Protein AF-A0A2V7QU00-F1 (afdb_monomer_lite)

Foldseek 3Di:
DDPVVVVVVVVVVVVVVVVVVVCVVCVVVQLVVQQCQDDDPPPVSPVPDNHDPRGHNVSVVCLVVVVDPVNVCVVVVVVVVVCVVVVCVVCCVVCLQPCLVVVLVVVLCVVLVVVLCVLLVVQVVVQDCVLVVVCVVVVHDPVRCCVVPVCLLCLLSCLVSVLVSCVSSLPDDPSQLVRPPDPVRGDLSVVLVVLVVDPDRPVVVSVVSVVVSVPPSVVSCVVSVVSNVVNVVVSPPDD

Structure (mmCIF, N/CA/C/O backbone):
data_AF-A0A2V7QU00-F1
#
_entry.id   AF-A0A2V7QU00-F1
#
loop_
_atom_site.group_PDB
_atom_site.id
_atom_site.type_symbol
_atom_site.label_atom_id
_atom_site.label_alt_id
_atom_site.label_comp_id
_atom_site.label_asym_id
_atom_site.label_entity_id
_atom_site.label_seq_id
_atom_site.pdbx_PDB_ins_code
_atom_site.Cartn_x
_atom_site.Cartn_y
_atom_site.Cartn_z
_atom_site.occupancy
_atom_site.B_iso_or_equiv
_atom_site.auth_seq_id
_atom_site.auth_comp_id
_atom_site.auth_asym_id
_atom_site.auth_atom_id
_atom_site.pdbx_PDB_model_num
ATOM 1 N N . MET A 1 1 ? -6.415 26.873 -45.039 1.00 56.84 1 MET A N 1
ATOM 2 C CA . MET A 1 1 ? -5.171 26.067 -44.992 1.00 56.84 1 MET A CA 1
ATOM 3 C C . MET A 1 1 ? -5.539 24.597 -44.860 1.00 56.84 1 MET A C 1
ATOM 5 O O . MET A 1 1 ? -6.185 24.237 -43.884 1.00 56.84 1 MET A O 1
ATOM 9 N N . ASN A 1 2 ? -5.194 23.779 -45.859 1.00 67.06 2 ASN A N 1
ATOM 10 C CA . ASN A 1 2 ? -5.571 22.362 -45.941 1.00 67.06 2 ASN A CA 1
ATOM 11 C C . ASN A 1 2 ? -5.039 21.559 -44.743 1.00 67.06 2 ASN A C 1
ATOM 13 O O . ASN A 1 2 ? -3.879 21.720 -44.362 1.00 67.06 2 ASN A O 1
ATOM 17 N N . GLY A 1 3 ? -5.860 20.660 -44.185 1.00 72.69 3 GLY A N 1
ATOM 18 C CA . GLY A 1 3 ? -5.495 19.809 -43.040 1.00 72.69 3 GLY A CA 1
ATOM 19 C C . GLY A 1 3 ? -4.206 19.002 -43.248 1.00 72.69 3 GLY A C 1
ATOM 20 O O . GLY A 1 3 ? -3.449 18.814 -42.305 1.00 72.69 3 GLY A O 1
ATOM 21 N N . ARG A 1 4 ? -3.888 18.646 -44.501 1.00 72.31 4 ARG A N 1
ATOM 22 C CA . ARG A 1 4 ? -2.621 18.002 -44.892 1.00 72.31 4 ARG A CA 1
ATOM 23 C C . ARG A 1 4 ? -1.382 18.874 -44.661 1.00 72.31 4 ARG A C 1
ATOM 25 O O . ARG A 1 4 ? -0.355 18.364 -44.240 1.00 72.31 4 ARG A O 1
ATOM 32 N N . VAL A 1 5 ? -1.485 20.184 -44.898 1.00 74.75 5 VAL A N 1
ATOM 33 C CA . VAL A 1 5 ? -0.376 21.129 -44.680 1.00 74.75 5 VAL A CA 1
ATOM 34 C C . VAL A 1 5 ? -0.161 21.357 -43.186 1.00 74.75 5 VAL A C 1
ATOM 36 O O . VAL A 1 5 ? 0.974 21.396 -42.737 1.00 74.75 5 VAL A O 1
ATOM 39 N N . ARG A 1 6 ? -1.241 21.448 -42.395 1.00 75.56 6 ARG A N 1
ATOM 40 C CA . ARG A 1 6 ? -1.136 21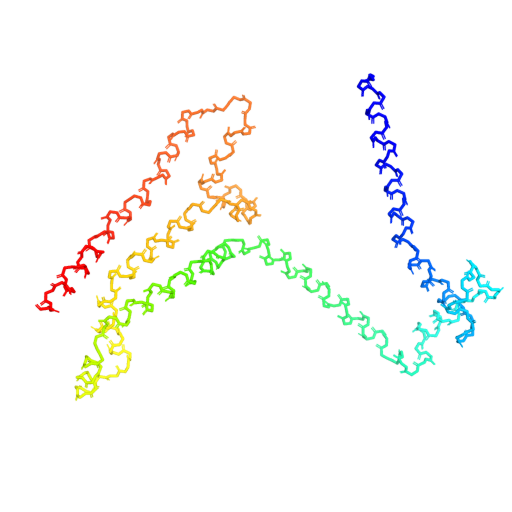.555 -40.929 1.00 75.56 6 ARG A CA 1
ATOM 41 C C . ARG A 1 6 ? -0.509 20.305 -40.310 1.00 75.56 6 ARG A C 1
ATOM 43 O O . ARG A 1 6 ? 0.358 20.463 -39.467 1.00 75.56 6 ARG A O 1
ATOM 50 N N . TRP A 1 7 ? -0.897 19.112 -40.766 1.00 73.69 7 TRP A N 1
ATOM 51 C CA . TRP A 1 7 ? -0.316 17.839 -40.322 1.00 73.69 7 TRP A CA 1
ATOM 52 C C . TRP A 1 7 ? 1.182 17.732 -40.659 1.00 73.69 7 TRP A C 1
ATOM 54 O O . TRP A 1 7 ? 1.990 17.479 -39.769 1.00 73.69 7 TRP A O 1
ATOM 64 N N . ALA A 1 8 ? 1.564 18.043 -41.902 1.00 79.56 8 ALA A N 1
ATOM 65 C CA . ALA A 1 8 ? 2.966 18.030 -42.321 1.00 79.56 8 ALA A CA 1
ATOM 66 C C . ALA A 1 8 ? 3.816 19.071 -41.566 1.00 79.56 8 ALA A C 1
ATOM 68 O O . ALA A 1 8 ? 4.949 18.792 -41.190 1.00 79.56 8 ALA A O 1
ATOM 69 N N . LEU A 1 9 ? 3.265 20.261 -41.294 1.00 81.69 9 LEU A N 1
ATOM 70 C CA . LEU A 1 9 ? 3.936 21.288 -40.490 1.00 81.69 9 LEU A CA 1
ATOM 71 C C . LEU A 1 9 ? 4.102 20.859 -39.029 1.00 81.69 9 LEU A C 1
ATOM 73 O O . LEU A 1 9 ? 5.161 21.096 -38.454 1.00 81.69 9 LEU A O 1
ATOM 77 N N . THR A 1 10 ? 3.094 20.219 -38.427 1.00 84.62 10 THR A N 1
ATOM 78 C CA . THR A 1 10 ? 3.204 19.718 -37.050 1.00 84.62 10 THR A CA 1
ATOM 79 C C . THR A 1 10 ? 4.232 18.601 -36.938 1.00 84.62 10 THR A C 1
ATOM 81 O O . THR A 1 10 ? 5.054 18.644 -36.030 1.00 84.62 10 THR A O 1
ATOM 84 N N . GLU A 1 11 ? 4.261 17.669 -37.890 1.00 86.75 11 GLU A N 1
ATOM 85 C CA . GLU A 1 11 ? 5.206 16.548 -37.904 1.00 86.75 11 GLU A CA 1
ATOM 86 C C . GLU A 1 11 ? 6.648 17.022 -38.142 1.00 86.75 11 GLU A C 1
ATOM 88 O O . GLU A 1 11 ? 7.563 16.648 -37.405 1.00 86.75 11 GLU A O 1
ATOM 93 N N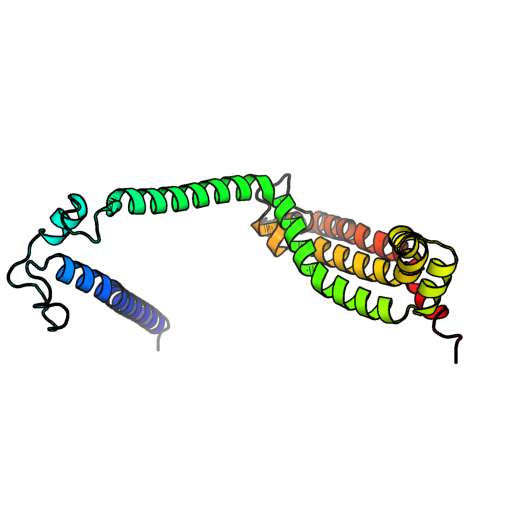 . ALA A 1 12 ? 6.840 17.948 -39.089 1.00 87.19 12 ALA A N 1
ATOM 94 C CA . ALA A 1 12 ? 8.124 18.600 -39.319 1.00 87.19 12 ALA A CA 1
ATOM 95 C C . ALA A 1 12 ? 8.590 19.394 -38.089 1.00 87.19 12 ALA A C 1
ATOM 97 O O . ALA A 1 12 ? 9.764 19.332 -37.727 1.00 87.19 12 ALA A O 1
ATOM 98 N N . SER A 1 13 ? 7.680 20.098 -37.405 1.00 86.12 13 SER A N 1
ATOM 99 C CA . SER A 1 13 ? 8.013 20.834 -36.180 1.00 86.12 13 SER A CA 1
ATOM 100 C C . SER A 1 13 ? 8.369 19.909 -35.013 1.00 86.12 13 SER A C 1
ATOM 102 O O . SER A 1 13 ? 9.331 20.183 -34.300 1.00 86.12 13 SER A O 1
ATOM 104 N N . SER A 1 14 ? 7.667 18.781 -34.847 1.00 90.81 14 SER A N 1
ATOM 105 C CA . SER A 1 14 ? 7.993 17.789 -33.819 1.00 90.81 14 SER A CA 1
ATOM 106 C C . SER A 1 14 ? 9.309 17.077 -34.106 1.00 90.81 14 SER A C 1
ATOM 108 O O . SER A 1 14 ? 10.084 16.852 -33.182 1.00 90.81 14 SER A O 1
ATOM 110 N N . ALA A 1 15 ? 9.603 16.776 -35.373 1.00 92.25 15 ALA A N 1
ATOM 111 C CA . ALA A 1 15 ? 10.871 16.177 -35.776 1.00 92.25 15 ALA A CA 1
ATOM 112 C C . ALA A 1 15 ? 12.044 17.146 -35.566 1.00 92.25 15 ALA A C 1
ATOM 114 O O . ALA A 1 15 ? 13.077 16.754 -35.028 1.00 92.25 15 ALA A O 1
ATOM 115 N N . ALA A 1 16 ? 11.873 18.424 -35.921 1.00 93.75 16 ALA A N 1
ATOM 116 C CA . ALA A 1 16 ? 12.877 19.457 -35.679 1.00 93.75 16 ALA A CA 1
ATOM 117 C C . ALA A 1 16 ? 13.135 19.667 -34.179 1.00 93.75 16 ALA A C 1
ATOM 119 O O . ALA A 1 16 ? 14.286 19.774 -33.761 1.00 93.75 16 ALA A O 1
ATOM 120 N N . LEU A 1 17 ? 12.080 19.672 -33.358 1.00 94.75 17 LEU A N 1
ATOM 121 C CA . LEU A 1 17 ? 12.199 19.765 -31.904 1.00 94.75 17 LEU A CA 1
ATOM 122 C C . LEU A 1 17 ? 12.889 18.528 -31.313 1.00 94.75 17 LEU A C 1
ATOM 124 O O . LEU A 1 17 ? 13.779 18.672 -30.482 1.00 94.75 17 LEU A O 1
ATOM 128 N N . ALA A 1 18 ? 12.533 17.324 -31.767 1.00 92.88 18 ALA A N 1
ATOM 129 C CA . ALA A 1 18 ? 13.185 16.086 -31.346 1.00 92.88 18 ALA A CA 1
ATOM 130 C C . ALA A 1 18 ? 14.679 16.081 -31.701 1.00 92.88 18 ALA A C 1
ATOM 132 O O . ALA A 1 18 ? 15.498 15.700 -30.870 1.00 92.88 18 ALA A O 1
ATOM 133 N N . LEU A 1 19 ? 15.044 16.562 -32.893 1.00 95.88 19 LEU A N 1
ATOM 134 C CA . LEU A 1 19 ? 16.439 16.700 -33.310 1.00 95.88 19 LEU A CA 1
ATOM 135 C C . LEU A 1 19 ? 17.188 17.725 -32.450 1.00 95.88 19 LEU A C 1
ATOM 137 O O . LEU A 1 19 ? 18.296 17.450 -32.001 1.00 95.88 19 LEU A O 1
ATOM 141 N N . ALA A 1 20 ? 16.579 18.883 -32.183 1.00 95.62 20 ALA A N 1
ATOM 142 C CA . ALA A 1 20 ? 17.167 19.908 -31.326 1.00 95.62 20 ALA A CA 1
ATOM 143 C C . ALA A 1 20 ? 17.385 19.396 -29.891 1.00 95.62 20 ALA A C 1
ATOM 145 O O . ALA A 1 20 ? 18.453 19.612 -29.321 1.00 95.62 20 ALA A O 1
ATOM 146 N N . LEU A 1 21 ? 16.412 18.671 -29.330 1.00 95.06 21 LEU A N 1
ATOM 147 C CA . LEU A 1 21 ? 16.524 18.035 -28.015 1.00 95.06 21 LEU A CA 1
ATOM 148 C C . LEU A 1 21 ? 17.583 16.933 -27.998 1.00 95.06 21 LEU A C 1
ATOM 150 O O . LEU A 1 21 ? 18.336 16.838 -27.035 1.00 95.06 21 LEU A O 1
ATOM 154 N N . LEU A 1 22 ? 17.668 16.129 -29.059 1.00 94.94 22 LEU A N 1
ATOM 155 C CA . LEU A 1 22 ? 18.676 15.083 -29.187 1.00 94.94 22 LEU A CA 1
ATOM 156 C C . LEU A 1 22 ? 20.080 15.687 -29.215 1.00 94.94 22 LEU A C 1
ATOM 158 O O . LEU A 1 22 ? 20.920 15.281 -28.418 1.00 94.94 22 LEU A O 1
ATOM 162 N N . ILE A 1 23 ? 20.310 16.704 -30.051 1.00 93.81 23 ILE A N 1
ATOM 163 C CA . ILE A 1 23 ? 21.582 17.438 -30.094 1.00 93.81 23 ILE A CA 1
ATOM 164 C C . ILE A 1 23 ? 21.902 17.996 -28.707 1.00 93.81 23 ILE A C 1
ATOM 166 O O . ILE A 1 23 ? 22.966 17.710 -28.172 1.00 93.81 23 ILE A O 1
ATOM 170 N N . TRP A 1 24 ? 20.958 18.703 -28.082 1.00 93.12 24 TRP A N 1
ATOM 171 C CA . TRP A 1 24 ? 21.150 19.284 -26.753 1.00 93.12 24 TRP A CA 1
ATOM 172 C C . TRP A 1 24 ? 21.448 18.235 -25.668 1.00 93.12 24 TRP A C 1
ATOM 174 O O . TRP A 1 24 ? 22.285 18.479 -24.804 1.00 93.12 24 TRP A O 1
ATOM 184 N N . SER A 1 25 ? 20.825 17.054 -25.731 1.00 93.75 25 SER A N 1
ATOM 185 C CA . SER A 1 25 ? 21.070 15.949 -24.792 1.00 93.75 25 SER A CA 1
ATOM 186 C C . SER A 1 25 ? 22.417 15.254 -25.003 1.00 93.75 25 SER A C 1
ATOM 188 O O . SER A 1 25 ? 22.993 14.725 -24.053 1.00 93.75 25 SER A O 1
ATOM 190 N N . LEU A 1 26 ? 22.929 15.265 -26.236 1.00 93.44 26 LEU A N 1
ATOM 191 C CA . LEU A 1 26 ? 24.206 14.653 -26.587 1.00 93.44 26 LEU A CA 1
ATOM 192 C C . LEU A 1 26 ? 25.381 15.600 -26.364 1.00 93.44 26 LEU A C 1
ATOM 194 O O . LEU A 1 26 ? 26.478 15.113 -26.109 1.00 93.44 26 LEU A O 1
ATOM 198 N N . THR A 1 27 ? 25.176 16.920 -26.398 1.00 90.69 27 THR A N 1
ATOM 199 C CA . THR A 1 27 ? 26.247 17.906 -26.186 1.00 90.69 27 THR A CA 1
ATOM 200 C C . THR A 1 27 ? 27.046 17.665 -24.892 1.00 90.69 27 THR A C 1
ATOM 202 O O . THR A 1 27 ? 28.272 17.667 -24.967 1.00 90.69 27 THR A O 1
ATOM 205 N N . PRO A 1 28 ? 26.437 17.390 -23.716 1.00 90.50 28 PRO A N 1
ATOM 206 C CA . PRO A 1 28 ? 27.202 17.076 -22.508 1.00 90.50 28 PRO A CA 1
ATOM 207 C C . PRO A 1 28 ? 28.021 15.789 -22.628 1.00 90.50 28 PRO A C 1
ATOM 209 O O . PRO A 1 28 ? 29.168 15.761 -22.199 1.00 90.50 28 PRO A O 1
ATOM 212 N N . VAL A 1 29 ? 27.459 14.738 -23.235 1.00 91.81 29 VAL A N 1
ATOM 213 C CA . VAL A 1 29 ? 28.149 13.448 -23.419 1.00 91.81 29 VAL A CA 1
ATOM 214 C C . VAL A 1 29 ? 29.320 13.597 -24.386 1.00 91.81 29 VAL A C 1
ATOM 216 O O . VAL A 1 29 ? 30.400 13.068 -24.145 1.00 91.81 29 VAL A O 1
ATOM 219 N N . TYR A 1 30 ? 29.115 14.360 -25.457 1.00 89.62 30 TYR A N 1
ATOM 220 C CA . TYR A 1 30 ? 30.158 14.749 -26.392 1.00 89.62 30 TYR A CA 1
ATOM 221 C C . TYR A 1 30 ? 31.288 15.496 -25.679 1.00 89.62 30 TYR A C 1
ATOM 223 O O . TYR A 1 30 ? 32.436 15.078 -25.781 1.00 89.62 30 TYR A O 1
ATOM 231 N N . ASN A 1 31 ? 30.968 16.523 -24.887 1.00 88.38 31 ASN A N 1
ATOM 232 C CA . ASN A 1 31 ? 31.967 17.286 -24.137 1.00 88.38 31 ASN A CA 1
ATOM 233 C C . ASN A 1 31 ? 32.719 16.412 -23.120 1.00 88.38 31 ASN A C 1
ATOM 235 O O . ASN A 1 31 ? 33.938 16.499 -23.037 1.00 88.38 31 ASN A O 1
ATOM 239 N N . MET A 1 32 ? 32.021 15.528 -22.395 1.00 89.75 32 MET A N 1
ATOM 240 C CA . MET A 1 32 ? 32.654 14.555 -21.492 1.00 89.75 32 MET A CA 1
ATOM 241 C C . MET A 1 32 ? 33.642 13.655 -22.234 1.00 89.75 32 MET A C 1
ATOM 243 O O . MET A 1 32 ? 34.729 13.392 -21.731 1.00 89.75 32 MET A O 1
ATOM 247 N N . LEU A 1 33 ? 33.274 13.188 -23.430 1.00 89.81 33 LEU A N 1
ATOM 248 C CA . LEU A 1 33 ? 34.129 12.333 -24.243 1.00 89.81 33 LEU A CA 1
ATOM 249 C C . LEU A 1 33 ? 35.345 13.090 -24.784 1.00 89.81 33 LEU A C 1
ATOM 251 O O . LEU A 1 33 ? 36.435 12.533 -24.773 1.00 89.81 33 LEU A O 1
ATOM 255 N N . LEU A 1 34 ? 35.185 14.342 -25.219 1.00 88.31 34 LEU A N 1
ATOM 256 C CA . LEU A 1 34 ? 36.313 15.161 -25.667 1.00 88.31 34 LEU A CA 1
ATOM 257 C C . LEU A 1 34 ? 37.314 15.417 -24.539 1.00 88.31 34 LEU A C 1
ATOM 259 O O . LEU A 1 34 ? 38.503 15.207 -24.747 1.00 88.31 34 LEU A O 1
ATOM 263 N N . ILE A 1 35 ? 36.832 15.797 -23.352 1.00 87.56 35 ILE A N 1
ATOM 264 C CA . ILE A 1 35 ? 37.679 16.014 -22.170 1.00 87.56 35 ILE A CA 1
ATOM 265 C C . ILE A 1 35 ? 38.362 14.703 -21.755 1.00 87.56 35 ILE A C 1
ATOM 267 O O . ILE A 1 35 ? 39.543 14.685 -21.442 1.00 87.56 35 ILE A O 1
ATOM 271 N N . ALA A 1 36 ? 37.658 13.569 -21.818 1.00 89.50 36 ALA A N 1
ATOM 272 C CA . ALA A 1 36 ? 38.250 12.267 -21.510 1.00 89.50 36 ALA A CA 1
ATOM 273 C C . ALA A 1 36 ? 39.304 11.805 -22.536 1.00 89.50 36 ALA A C 1
ATOM 275 O O . ALA A 1 36 ? 40.135 10.957 -22.206 1.00 89.50 36 ALA A O 1
ATOM 276 N N . LEU A 1 37 ? 39.248 12.314 -23.772 1.00 90.00 37 LEU A N 1
ATOM 277 C CA . LEU A 1 37 ? 40.239 12.061 -24.822 1.00 90.00 37 LEU A CA 1
ATOM 278 C C . LEU A 1 37 ? 41.422 13.030 -24.770 1.00 90.00 37 LEU A C 1
ATOM 280 O O . LEU A 1 37 ? 42.365 12.863 -25.543 1.00 90.00 37 LEU A O 1
ATOM 284 N N . ASP A 1 38 ? 41.385 14.034 -23.903 1.00 86.00 38 ASP A N 1
ATOM 285 C CA . ASP A 1 38 ? 42.508 14.936 -23.716 1.00 86.00 38 ASP A CA 1
ATOM 286 C C . ASP A 1 38 ? 43.715 14.195 -23.126 1.00 86.00 38 ASP A C 1
ATOM 288 O O . ASP A 1 38 ? 43.579 13.199 -22.403 1.00 86.00 38 ASP A O 1
ATOM 292 N N . ARG A 1 39 ? 44.916 14.629 -23.500 1.00 80.62 39 ARG A N 1
ATOM 293 C CA . ARG A 1 39 ? 46.168 14.020 -23.049 1.00 80.62 39 ARG A CA 1
ATOM 294 C C . ARG A 1 39 ? 46.674 14.650 -21.757 1.00 80.62 39 ARG A C 1
ATOM 296 O O . ARG A 1 39 ? 47.180 13.910 -20.912 1.00 80.62 39 ARG A O 1
ATOM 303 N N . ASP A 1 40 ? 46.560 15.967 -21.640 1.00 74.25 40 ASP A N 1
ATOM 304 C CA . ASP A 1 40 ? 47.161 16.758 -20.571 1.00 74.25 40 ASP A CA 1
ATOM 305 C C . ASP A 1 40 ? 46.058 17.333 -19.664 1.00 74.25 40 ASP A C 1
ATOM 307 O O . ASP A 1 40 ? 44.995 17.729 -20.126 1.00 74.25 40 ASP A O 1
ATOM 311 N N . GLU A 1 41 ? 46.261 17.325 -18.346 1.00 69.19 41 GLU A N 1
ATOM 312 C CA . GLU A 1 41 ? 45.229 17.771 -17.400 1.00 69.19 41 GLU A CA 1
ATOM 313 C C . GLU A 1 41 ? 45.048 19.302 -17.452 1.00 69.19 41 GLU A C 1
ATOM 315 O O . GLU A 1 41 ? 45.949 20.048 -17.069 1.00 69.19 41 GLU A O 1
ATOM 320 N N . GLY A 1 42 ? 43.855 19.771 -17.842 1.00 64.75 42 GLY A N 1
ATOM 321 C CA . GLY A 1 42 ? 43.409 21.156 -17.632 1.00 64.75 42 GLY A CA 1
ATOM 322 C C . GLY A 1 42 ? 43.612 22.145 -18.786 1.00 64.75 42 GLY A C 1
ATOM 323 O O . GLY A 1 42 ? 43.253 23.312 -18.619 1.00 64.75 42 GLY A O 1
ATOM 324 N N . ASP A 1 43 ? 44.121 21.717 -19.945 1.00 62.66 43 ASP A N 1
ATOM 325 C CA . ASP A 1 43 ? 44.433 22.638 -21.051 1.00 62.66 43 ASP A CA 1
ATOM 326 C C . ASP A 1 43 ? 43.209 23.010 -21.912 1.00 62.66 43 ASP A C 1
ATOM 328 O O . ASP A 1 43 ? 43.145 24.120 -22.431 1.00 62.66 43 ASP A O 1
ATOM 332 N N . ILE A 1 44 ? 42.198 22.140 -22.043 1.00 64.94 44 ILE A N 1
ATOM 333 C CA . ILE A 1 44 ? 41.087 22.348 -23.002 1.00 64.94 44 ILE A CA 1
ATOM 334 C C . ILE A 1 44 ? 39.672 22.177 -22.424 1.00 64.94 44 ILE A C 1
ATOM 336 O O . ILE A 1 44 ? 38.688 22.214 -23.167 1.00 64.94 44 ILE A O 1
ATOM 340 N N . GLU A 1 45 ? 39.524 22.066 -21.100 1.00 66.62 45 GLU A N 1
ATOM 341 C CA . GLU A 1 45 ? 38.248 21.729 -20.438 1.00 66.62 45 GLU A CA 1
ATOM 342 C C . GLU A 1 45 ? 37.101 22.735 -20.698 1.00 66.62 45 GLU A C 1
ATOM 344 O O . GLU A 1 45 ? 35.927 22.366 -20.611 1.00 66.62 45 GLU A O 1
ATOM 349 N N . PHE A 1 46 ? 37.408 23.987 -21.076 1.00 67.88 46 PHE A N 1
ATOM 350 C CA . PHE A 1 46 ? 36.410 25.048 -21.300 1.00 67.88 46 PHE A CA 1
ATOM 351 C C . PHE A 1 46 ? 36.692 25.975 -22.498 1.00 67.88 46 PHE A C 1
ATOM 353 O O . PHE A 1 46 ? 36.056 27.022 -22.626 1.00 67.88 46 PHE A O 1
ATOM 360 N N . GLU A 1 47 ? 37.603 25.613 -23.405 1.00 71.19 47 GLU A N 1
ATOM 361 C CA . GLU A 1 47 ? 38.042 26.510 -24.493 1.00 71.19 47 GLU A CA 1
ATOM 362 C C . GLU A 1 47 ? 37.072 26.593 -25.690 1.00 71.19 47 GLU A C 1
ATOM 364 O O . GLU A 1 47 ? 37.302 27.333 -26.645 1.00 71.19 47 GLU A O 1
ATOM 369 N N . GLY A 1 48 ? 35.956 25.856 -25.659 1.00 69.62 48 GLY A N 1
ATOM 370 C CA . GLY A 1 48 ? 34.977 25.843 -26.756 1.00 69.62 48 GLY A CA 1
ATOM 371 C C . GLY A 1 48 ? 35.499 25.184 -28.039 1.00 69.62 48 GLY A C 1
ATOM 372 O O . GLY A 1 48 ? 34.950 25.402 -29.121 1.00 69.62 48 GLY A O 1
ATOM 373 N N . ILE A 1 49 ? 36.558 24.382 -27.925 1.00 72.88 49 ILE A N 1
ATOM 374 C CA . ILE A 1 49 ? 37.164 23.643 -29.029 1.00 72.88 49 ILE A CA 1
ATOM 375 C C . ILE A 1 49 ? 36.263 22.459 -29.413 1.00 72.88 49 ILE A C 1
ATOM 377 O O . ILE A 1 49 ? 35.800 21.701 -28.565 1.00 72.88 49 ILE A O 1
ATOM 381 N N . LEU A 1 50 ? 36.013 22.290 -30.717 1.00 80.69 50 LEU A N 1
ATOM 382 C CA . LEU A 1 50 ? 35.186 21.195 -31.240 1.00 80.69 50 LEU A CA 1
ATOM 383 C C . LEU A 1 50 ? 35.923 19.845 -31.253 1.00 80.69 50 LEU A C 1
ATOM 385 O O . LEU A 1 50 ? 35.283 18.801 -31.293 1.00 80.69 50 LEU A O 1
ATOM 389 N N . TRP A 1 51 ? 37.252 19.823 -31.253 1.00 83.00 51 TRP A N 1
ATOM 390 C CA . TRP A 1 51 ? 38.022 18.581 -31.270 1.00 83.00 51 TRP A CA 1
ATOM 391 C C . TRP A 1 51 ? 39.418 18.790 -30.668 1.00 83.00 51 TRP A C 1
ATOM 393 O O . TRP A 1 51 ? 40.071 19.759 -31.062 1.00 83.00 51 TRP A O 1
ATOM 403 N N . PRO A 1 52 ? 39.891 17.921 -29.756 1.00 82.06 52 PRO A N 1
ATOM 404 C CA . PRO A 1 52 ? 41.199 18.073 -29.128 1.00 82.06 52 PRO A CA 1
ATOM 405 C C . PRO A 1 52 ? 42.325 17.983 -30.173 1.00 82.06 52 PRO A C 1
ATOM 407 O O . PRO A 1 52 ? 42.234 17.166 -31.095 1.00 82.06 52 PRO A O 1
ATOM 410 N N . PRO A 1 53 ? 43.387 18.797 -30.058 1.00 82.81 53 PRO A N 1
ATOM 411 C CA . PRO A 1 53 ? 44.507 18.779 -31.000 1.00 82.81 53 PRO A CA 1
ATOM 412 C C . PRO A 1 53 ? 45.270 17.445 -30.979 1.00 82.81 53 PRO A C 1
ATOM 414 O O . PRO A 1 53 ? 45.644 16.957 -32.044 1.00 82.81 53 PRO A O 1
ATOM 417 N N . ASP A 1 54 ? 45.407 16.823 -29.801 1.00 85.56 54 ASP A N 1
ATOM 418 C CA . ASP A 1 54 ? 46.138 15.567 -29.587 1.00 85.56 54 ASP A CA 1
ATOM 419 C C . ASP A 1 54 ? 45.281 14.520 -28.836 1.00 85.56 54 ASP A C 1
ATOM 421 O O . ASP A 1 54 ? 45.512 14.242 -27.657 1.00 85.56 54 ASP A O 1
ATOM 425 N N . PRO A 1 55 ? 44.274 13.904 -29.492 1.00 88.00 55 PRO A N 1
ATOM 426 C CA . PRO A 1 55 ? 43.399 12.924 -28.853 1.00 88.00 55 PRO A CA 1
ATOM 427 C C . PRO A 1 55 ? 44.175 11.682 -28.400 1.00 88.00 55 PRO A C 1
ATOM 429 O O . PRO A 1 55 ? 44.901 11.051 -29.174 1.00 88.00 55 PRO A O 1
ATOM 432 N N . SER A 1 56 ? 43.964 11.276 -27.152 1.00 90.69 56 SER A N 1
ATOM 433 C CA . SER A 1 56 ? 44.625 10.139 -26.528 1.00 90.69 56 SER A CA 1
ATOM 434 C C . SER A 1 56 ? 43.654 9.292 -25.702 1.00 90.69 56 SER A C 1
ATOM 436 O O . SER A 1 56 ? 42.602 9.742 -25.268 1.00 90.69 56 SER A O 1
ATOM 438 N N . LEU A 1 57 ? 44.014 8.029 -25.460 1.00 92.50 57 LEU A N 1
ATOM 439 C CA . LEU A 1 57 ? 43.284 7.148 -24.537 1.00 92.50 57 LEU A CA 1
ATOM 440 C C . LEU A 1 57 ? 43.960 7.076 -23.160 1.00 92.50 57 LEU A C 1
ATOM 442 O O . LEU A 1 57 ? 43.726 6.127 -22.410 1.00 92.50 57 LEU A O 1
ATOM 446 N N . HIS A 1 58 ? 44.830 8.039 -22.840 1.00 90.38 58 HIS A N 1
ATOM 447 C CA . HIS A 1 58 ? 45.636 8.004 -21.624 1.00 90.38 58 HIS A CA 1
ATOM 448 C C . HIS A 1 58 ? 44.759 7.989 -20.369 1.00 90.38 58 HIS A C 1
ATOM 450 O O . HIS A 1 58 ? 44.909 7.091 -19.546 1.00 90.38 58 HIS A O 1
ATOM 456 N N . SER A 1 59 ? 43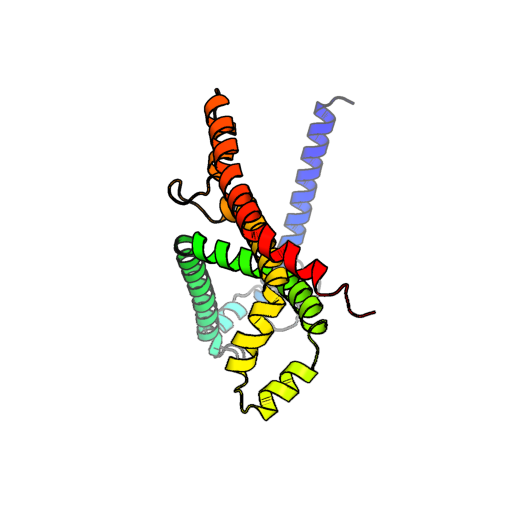.772 8.881 -20.282 1.00 89.62 59 SER A N 1
ATOM 457 C CA . SER A 1 59 ? 42.821 8.961 -19.166 1.00 89.62 59 SER A CA 1
ATOM 458 C C . SER A 1 59 ? 42.066 7.645 -18.950 1.00 89.62 59 SER A C 1
ATOM 460 O O . SER A 1 59 ? 41.981 7.149 -17.827 1.00 89.62 59 SER A O 1
ATOM 462 N N . PHE A 1 60 ? 41.602 7.002 -20.028 1.00 93.00 60 PHE A N 1
ATOM 463 C CA . PHE A 1 60 ? 40.962 5.683 -19.953 1.00 93.00 60 PHE A CA 1
ATOM 464 C C . PHE A 1 60 ? 41.922 4.607 -19.443 1.00 93.00 60 PHE A C 1
ATOM 466 O O . PHE A 1 60 ? 41.554 3.812 -18.580 1.00 93.00 60 PHE A O 1
ATOM 473 N N . TYR A 1 61 ? 43.155 4.580 -19.952 1.00 92.56 61 TYR A N 1
ATOM 474 C CA . TYR A 1 61 ? 44.177 3.647 -19.488 1.00 92.56 61 TYR A CA 1
ATOM 475 C C . TYR A 1 61 ? 44.494 3.859 -18.001 1.00 92.56 61 TYR A C 1
ATOM 477 O O . TYR A 1 61 ? 44.539 2.886 -17.248 1.00 92.56 61 TYR A O 1
ATOM 485 N N . THR A 1 62 ? 44.636 5.107 -17.555 1.00 91.62 62 THR A N 1
ATOM 486 C CA . THR A 1 62 ? 44.889 5.473 -16.154 1.00 91.62 62 THR A CA 1
ATOM 487 C C . THR A 1 62 ? 43.745 5.037 -15.238 1.00 91.62 62 THR A C 1
ATOM 489 O O . THR A 1 62 ? 44.007 4.489 -14.170 1.00 91.62 62 THR A O 1
ATOM 492 N N . VAL A 1 63 ? 42.485 5.177 -15.662 1.00 93.19 63 VAL A N 1
ATOM 493 C CA . VAL A 1 63 ? 41.318 4.659 -14.922 1.00 93.19 63 VAL A CA 1
ATOM 494 C C . VAL A 1 63 ? 41.326 3.136 -14.850 1.00 93.19 63 VAL A C 1
ATOM 496 O O . VAL A 1 63 ? 41.200 2.571 -13.765 1.00 93.19 63 VAL A O 1
ATOM 499 N N . LEU A 1 64 ? 41.515 2.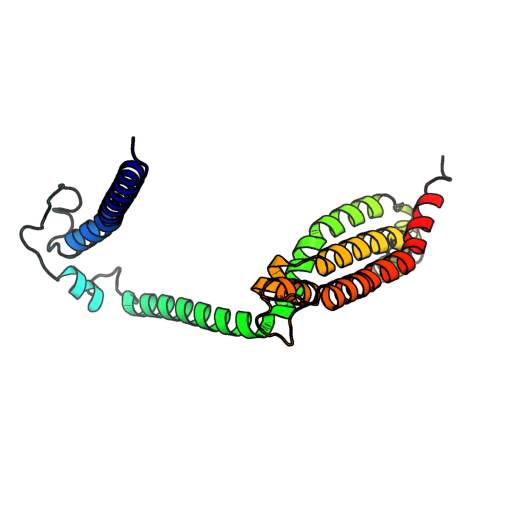458 -15.985 1.00 94.31 64 LEU A N 1
ATOM 500 C CA . LEU A 1 64 ? 41.488 0.993 -16.054 1.00 94.31 64 LEU A CA 1
ATOM 501 C C . LEU A 1 64 ? 42.613 0.345 -15.239 1.00 94.31 64 LEU A C 1
ATOM 503 O O . LEU A 1 64 ? 42.408 -0.713 -14.643 1.00 94.31 64 LEU A O 1
ATOM 507 N N . THR A 1 65 ? 43.788 0.975 -15.216 1.00 95.06 65 THR A N 1
ATOM 508 C CA . THR A 1 65 ? 44.970 0.512 -14.472 1.00 95.06 65 THR A CA 1
ATOM 509 C C . THR A 1 65 ? 45.082 1.091 -13.066 1.00 95.06 65 THR A C 1
ATOM 511 O O . THR A 1 65 ? 45.994 0.706 -12.341 1.00 95.06 65 THR A O 1
ATOM 514 N N . GLN A 1 66 ? 44.159 1.976 -12.670 1.00 93.81 66 GLN A N 1
ATOM 515 C CA . GLN A 1 66 ? 44.145 2.636 -11.361 1.00 93.81 66 GLN A CA 1
ATOM 516 C C . GLN A 1 66 ? 45.428 3.439 -11.086 1.00 93.81 66 GLN A C 1
ATOM 518 O O . GLN A 1 66 ? 45.899 3.532 -9.957 1.00 93.81 66 GLN A O 1
ATOM 523 N N . GLY A 1 67 ? 46.005 4.034 -12.135 1.00 89.88 67 GLY A N 1
ATOM 524 C CA . GLY A 1 67 ? 47.292 4.734 -12.085 1.00 89.88 67 GLY A CA 1
ATOM 525 C C . GLY A 1 67 ? 47.279 6.073 -11.338 1.00 89.88 67 GLY A C 1
ATOM 526 O O . GLY A 1 67 ? 48.329 6.693 -11.198 1.00 89.88 67 GLY A O 1
ATOM 527 N N . HIS A 1 68 ? 46.117 6.523 -10.858 1.00 90.81 68 HIS A N 1
ATOM 528 C CA . HIS A 1 68 ? 45.943 7.764 -10.104 1.00 90.81 68 HIS A CA 1
ATOM 529 C C . HIS A 1 68 ? 45.374 7.461 -8.711 1.00 90.81 68 HIS A C 1
ATOM 531 O O . HIS A 1 68 ? 44.502 6.607 -8.572 1.00 90.81 68 HIS A O 1
ATOM 537 N N . TRP A 1 69 ? 45.813 8.190 -7.682 1.00 90.50 69 TRP A N 1
ATOM 538 C CA . TRP A 1 69 ? 45.441 7.945 -6.277 1.00 90.50 69 TRP A CA 1
ATOM 539 C C . TRP A 1 69 ? 43.925 8.009 -6.010 1.00 90.50 69 TRP A C 1
ATOM 541 O O . TRP A 1 69 ? 43.415 7.280 -5.169 1.00 90.50 69 TRP A O 1
ATOM 551 N N . LEU A 1 70 ? 43.176 8.823 -6.765 1.00 89.69 70 LEU A N 1
ATOM 552 C CA . LEU A 1 70 ? 41.703 8.870 -6.685 1.00 89.69 70 LEU A CA 1
ATOM 553 C C . LEU A 1 70 ? 41.009 7.600 -7.215 1.00 89.69 70 LEU A C 1
ATOM 555 O O . LEU A 1 70 ? 39.813 7.420 -6.996 1.00 89.69 70 LEU A O 1
ATOM 559 N N . LEU A 1 71 ? 41.725 6.748 -7.948 1.00 92.62 71 LEU A N 1
ATOM 560 C CA . LEU A 1 71 ? 41.184 5.602 -8.685 1.00 92.62 71 LEU A CA 1
ATOM 561 C C . LEU A 1 71 ? 41.652 4.259 -8.105 1.00 92.62 71 LEU A C 1
ATOM 563 O O . LEU A 1 71 ? 41.328 3.211 -8.669 1.00 92.62 71 LEU A O 1
ATOM 567 N N . GLU A 1 72 ? 42.356 4.278 -6.967 1.00 94.25 72 GLU A N 1
ATOM 568 C CA . GLU A 1 72 ? 42.920 3.092 -6.302 1.00 94.25 72 GLU A CA 1
ATOM 569 C C . GLU A 1 72 ? 41.867 1.993 -6.068 1.00 94.25 72 GLU A C 1
ATOM 571 O O . GLU A 1 72 ? 42.127 0.816 -6.300 1.00 94.25 72 GLU A O 1
ATOM 576 N N . ASP A 1 73 ? 40.629 2.379 -5.743 1.00 94.19 73 ASP A N 1
ATOM 577 C CA . ASP A 1 73 ? 39.509 1.459 -5.502 1.00 94.19 73 ASP A CA 1
ATOM 578 C C . ASP A 1 73 ? 38.485 1.396 -6.650 1.00 94.19 73 ASP A C 1
ATOM 580 O O . ASP A 1 73 ? 37.397 0.837 -6.480 1.00 94.19 73 ASP A O 1
ATOM 584 N N . PHE A 1 74 ? 38.792 1.961 -7.823 1.00 96.19 74 PHE A N 1
ATOM 585 C CA . PHE A 1 74 ? 37.851 2.088 -8.947 1.00 96.19 74 PHE A CA 1
ATOM 586 C C . PHE A 1 74 ? 37.075 0.794 -9.248 1.00 96.19 74 PHE A C 1
ATOM 588 O O . PHE A 1 74 ? 35.844 0.810 -9.275 1.00 96.19 74 PHE A O 1
ATOM 595 N N . TRP A 1 75 ? 37.757 -0.347 -9.408 1.00 96.50 75 TRP A N 1
ATOM 596 C CA . TRP A 1 75 ? 37.087 -1.616 -9.725 1.00 96.50 75 TRP A CA 1
ATOM 597 C C . TRP A 1 75 ? 36.190 -2.128 -8.597 1.00 96.50 75 TRP A C 1
ATOM 599 O O . TRP A 1 75 ? 35.143 -2.723 -8.860 1.00 96.50 75 TRP A O 1
ATOM 609 N N . HIS A 1 76 ? 36.556 -1.865 -7.342 1.00 95.81 76 HIS A N 1
ATOM 610 C CA . HIS A 1 76 ? 35.742 -2.233 -6.190 1.00 95.81 76 HIS A CA 1
ATOM 611 C C . HIS A 1 76 ? 34.482 -1.358 -6.099 1.00 95.81 76 HIS A C 1
ATOM 613 O O . HIS A 1 76 ? 33.378 -1.870 -5.926 1.00 95.81 76 HIS A O 1
ATOM 619 N N . GLN A 1 77 ? 34.614 -0.045 -6.302 1.00 96.56 77 GLN A N 1
ATOM 620 C CA . GLN A 1 77 ? 33.492 0.901 -6.328 1.00 96.56 77 GLN A CA 1
ATOM 621 C C . GLN A 1 77 ? 32.546 0.644 -7.513 1.00 96.56 77 GLN A C 1
ATOM 623 O O . GLN A 1 77 ? 31.318 0.676 -7.361 1.00 96.56 77 GLN A O 1
ATOM 628 N N . PHE A 1 78 ? 33.109 0.321 -8.679 1.00 95.56 78 PHE A N 1
ATOM 629 C CA . PHE A 1 78 ? 32.353 -0.102 -9.854 1.00 95.56 78 PHE A CA 1
ATOM 630 C C . PHE A 1 78 ? 31.586 -1.402 -9.574 1.00 95.56 78 PHE A C 1
ATOM 632 O O . PHE A 1 78 ? 30.382 -1.483 -9.829 1.00 95.56 78 PHE A O 1
ATOM 639 N N . GLY A 1 79 ? 32.246 -2.388 -8.956 1.00 95.44 79 GLY A N 1
ATOM 640 C CA . GLY A 1 79 ? 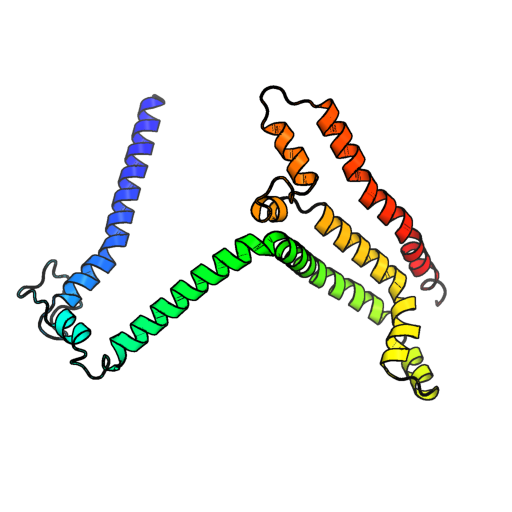31.626 -3.635 -8.507 1.00 95.44 79 GLY A CA 1
ATOM 641 C C . GLY A 1 79 ? 30.488 -3.415 -7.506 1.00 95.44 79 GLY A C 1
ATOM 642 O O . GLY A 1 79 ? 29.418 -4.001 -7.665 1.00 95.44 79 GLY A O 1
ATOM 643 N N . ASN A 1 80 ? 30.665 -2.520 -6.531 1.00 96.06 80 ASN A N 1
ATOM 644 C CA . ASN A 1 80 ? 29.627 -2.155 -5.562 1.00 96.06 80 ASN A CA 1
ATOM 645 C C . ASN A 1 80 ? 28.399 -1.546 -6.248 1.00 96.06 80 ASN A C 1
ATOM 647 O O . ASN A 1 80 ? 27.269 -1.932 -5.948 1.00 96.06 80 ASN A O 1
ATOM 651 N N . SER A 1 81 ? 28.609 -0.646 -7.209 1.00 95.75 81 SER A N 1
ATOM 652 C CA . SER A 1 81 ? 27.525 -0.030 -7.982 1.00 95.75 81 SER A CA 1
ATOM 653 C C . SER A 1 81 ? 26.751 -1.073 -8.788 1.00 95.75 81 SER A C 1
ATOM 655 O O . SER A 1 81 ? 25.518 -1.090 -8.772 1.00 95.75 81 SER A O 1
ATOM 657 N N . PHE A 1 82 ? 27.466 -1.994 -9.438 1.00 96.38 82 PHE A N 1
ATOM 658 C CA . PHE A 1 82 ? 26.859 -3.080 -10.199 1.00 96.38 82 PHE A CA 1
ATOM 659 C C . PHE A 1 82 ? 26.084 -4.048 -9.300 1.00 96.38 82 PHE A C 1
ATOM 661 O O . PHE A 1 82 ? 24.950 -4.407 -9.612 1.00 96.38 82 PHE A O 1
ATOM 668 N N . PHE A 1 83 ? 26.654 -4.422 -8.154 1.00 95.88 83 PHE A N 1
ATOM 669 C CA . PHE A 1 83 ? 26.000 -5.282 -7.175 1.00 95.88 83 PHE A CA 1
ATOM 670 C C . PHE A 1 83 ? 24.719 -4.644 -6.636 1.00 95.88 83 PHE A C 1
ATOM 672 O O . PHE A 1 83 ? 23.667 -5.277 -6.676 1.00 95.88 83 PHE A O 1
ATOM 679 N N . ILE A 1 84 ? 24.770 -3.383 -6.197 1.00 94.94 84 ILE A N 1
ATOM 680 C CA . ILE A 1 84 ? 23.590 -2.658 -5.705 1.00 94.94 84 ILE A CA 1
ATOM 681 C C . ILE A 1 84 ? 22.525 -2.572 -6.800 1.00 94.94 84 ILE A C 1
ATOM 683 O O . ILE A 1 84 ? 21.362 -2.885 -6.538 1.00 94.94 84 ILE A O 1
ATOM 687 N N . GLY A 1 85 ? 22.905 -2.195 -8.023 1.00 92.06 85 GLY A N 1
ATOM 688 C CA . GLY A 1 85 ? 21.983 -2.081 -9.151 1.00 92.06 85 GLY A CA 1
ATOM 689 C C . GLY A 1 85 ? 21.309 -3.410 -9.490 1.00 92.06 85 GLY A C 1
ATOM 690 O O . GLY A 1 85 ? 20.080 -3.486 -9.547 1.00 92.06 85 GLY A O 1
ATOM 691 N N . LEU A 1 86 ? 22.092 -4.481 -9.641 1.00 94.62 86 LEU A N 1
ATOM 692 C CA . LEU A 1 86 ? 21.568 -5.809 -9.954 1.00 94.62 86 LEU A CA 1
ATOM 693 C C . LEU A 1 86 ? 20.734 -6.398 -8.823 1.00 94.62 86 LEU A C 1
ATOM 695 O O . LEU A 1 86 ? 19.686 -6.979 -9.095 1.00 94.62 86 LEU A O 1
ATOM 699 N N . MET A 1 87 ? 21.165 -6.258 -7.570 1.00 93.69 87 MET A N 1
ATOM 700 C CA . MET A 1 87 ? 20.393 -6.743 -6.426 1.00 93.69 87 MET A CA 1
ATOM 701 C C . MET A 1 87 ? 19.085 -5.976 -6.292 1.00 93.69 87 MET A C 1
ATOM 703 O O . MET A 1 87 ? 18.044 -6.595 -6.094 1.00 93.69 87 MET A O 1
ATOM 707 N N . THR A 1 88 ? 19.104 -4.656 -6.478 1.00 91.44 88 THR A N 1
ATOM 708 C CA . THR A 1 88 ? 17.884 -3.840 -6.475 1.00 91.44 88 THR A CA 1
ATOM 709 C C . THR A 1 88 ? 16.945 -4.271 -7.595 1.00 91.44 88 THR A C 1
ATOM 711 O O . THR A 1 88 ? 15.768 -4.504 -7.332 1.00 91.44 88 THR A O 1
ATOM 714 N N . MET A 1 89 ? 17.448 -4.450 -8.820 1.00 90.81 89 MET A N 1
ATOM 715 C CA . MET A 1 89 ? 16.662 -4.947 -9.952 1.00 90.81 89 MET A CA 1
ATOM 716 C C . MET A 1 89 ? 16.059 -6.324 -9.646 1.00 90.81 89 MET A C 1
ATOM 718 O O . MET A 1 89 ? 14.849 -6.508 -9.763 1.00 90.81 89 MET A O 1
ATOM 722 N N . PHE A 1 90 ? 16.888 -7.280 -9.222 1.00 89.31 90 PHE A N 1
ATOM 723 C CA . PHE A 1 90 ? 16.473 -8.651 -8.942 1.00 89.31 90 PHE A CA 1
ATOM 724 C C . PHE A 1 90 ? 15.425 -8.711 -7.831 1.00 89.31 90 PHE A C 1
ATOM 726 O O . PHE A 1 90 ? 14.361 -9.298 -8.021 1.00 89.31 90 PHE A O 1
ATOM 733 N N . LEU A 1 91 ? 15.690 -8.067 -6.692 1.00 85.06 91 LEU A N 1
ATOM 734 C CA . LEU A 1 91 ? 14.764 -8.037 -5.565 1.00 85.06 91 LEU A CA 1
ATOM 735 C C . LEU A 1 91 ? 13.475 -7.302 -5.925 1.00 85.06 91 LEU A C 1
ATOM 737 O O . LEU A 1 91 ? 12.408 -7.786 -5.570 1.00 85.06 91 LEU A O 1
ATOM 741 N N . THR A 1 92 ? 13.539 -6.199 -6.676 1.00 83.31 92 THR A N 1
ATOM 742 C CA . THR A 1 92 ? 12.340 -5.475 -7.135 1.00 83.31 92 THR A CA 1
ATOM 743 C C . THR A 1 92 ? 11.467 -6.354 -8.023 1.00 83.31 92 THR A C 1
ATOM 745 O O . THR A 1 92 ? 10.259 -6.418 -7.815 1.00 83.31 92 THR A O 1
ATOM 748 N N . VAL A 1 93 ? 12.055 -7.080 -8.976 1.00 83.19 93 VAL A N 1
ATOM 749 C CA . VAL A 1 93 ? 11.308 -7.989 -9.859 1.00 83.19 93 VAL A CA 1
ATOM 750 C C . VAL A 1 93 ? 10.746 -9.180 -9.079 1.00 83.19 93 VAL A C 1
ATOM 752 O O . VAL A 1 93 ? 9.576 -9.532 -9.241 1.00 83.19 93 VAL A O 1
ATOM 755 N N . LEU A 1 94 ? 11.542 -9.788 -8.197 1.00 79.88 94 LEU A N 1
ATOM 756 C CA . LEU A 1 94 ? 11.124 -10.928 -7.380 1.00 79.88 94 LEU A CA 1
ATOM 757 C C . LEU A 1 94 ? 9.981 -10.551 -6.429 1.00 79.88 94 LEU A C 1
ATOM 759 O O . LEU A 1 94 ? 8.944 -11.207 -6.393 1.00 79.88 94 LEU A O 1
ATOM 763 N N . ILE A 1 95 ? 10.153 -9.469 -5.675 1.00 78.38 95 ILE A N 1
ATOM 764 C CA . ILE A 1 95 ? 9.173 -8.993 -4.700 1.00 78.38 95 ILE A CA 1
ATOM 765 C C . ILE A 1 95 ? 7.937 -8.437 -5.420 1.00 78.38 95 ILE A C 1
ATOM 767 O O . ILE A 1 95 ? 6.814 -8.770 -5.047 1.00 78.38 95 ILE A O 1
ATOM 771 N N . GLY A 1 96 ? 8.117 -7.662 -6.492 1.00 71.94 96 GLY A N 1
ATOM 772 C CA . GLY A 1 96 ? 7.019 -7.121 -7.295 1.00 71.94 96 GLY A CA 1
ATOM 773 C C . GLY A 1 96 ? 6.154 -8.203 -7.947 1.00 71.94 96 GLY A C 1
ATOM 774 O O . GLY A 1 96 ? 4.934 -8.065 -7.982 1.00 71.94 96 GLY A O 1
ATOM 775 N N . SER A 1 97 ? 6.753 -9.308 -8.402 1.00 71.44 97 SER A N 1
ATOM 776 C CA . SER A 1 97 ? 6.009 -10.419 -9.017 1.00 71.44 97 SER A CA 1
ATOM 777 C C . SER A 1 97 ? 5.275 -11.310 -8.009 1.00 71.44 97 SER A C 1
ATOM 779 O O . SER A 1 97 ? 4.211 -11.838 -8.333 1.00 71.44 97 SER A O 1
ATOM 781 N N . LEU A 1 98 ? 5.801 -11.471 -6.789 1.00 74.12 98 LEU A N 1
ATOM 782 C CA . LEU A 1 98 ? 5.249 -12.399 -5.792 1.00 74.12 98 LEU A CA 1
ATOM 783 C C . LEU A 1 98 ? 4.349 -11.733 -4.743 1.00 74.12 98 LEU A C 1
ATOM 785 O O . LEU A 1 98 ? 3.461 -12.388 -4.197 1.00 74.12 98 LEU A O 1
ATOM 789 N N . ALA A 1 99 ? 4.555 -10.449 -4.444 1.00 78.12 99 ALA A N 1
ATOM 790 C CA . ALA A 1 99 ? 3.940 -9.787 -3.293 1.00 78.12 99 ALA A CA 1
ATOM 791 C C . ALA A 1 99 ? 2.876 -8.737 -3.654 1.00 78.12 99 ALA A C 1
ATOM 793 O O . ALA A 1 99 ? 2.496 -7.946 -2.791 1.00 78.12 99 ALA A O 1
ATOM 794 N N . GLY A 1 100 ? 2.342 -8.739 -4.883 1.00 79.00 100 GLY A N 1
ATOM 795 C CA . GLY A 1 100 ? 1.334 -7.765 -5.335 1.00 79.00 100 GLY A CA 1
ATOM 796 C C . GLY A 1 100 ? 0.158 -7.592 -4.360 1.00 79.00 100 GLY A C 1
ATOM 797 O O . GLY A 1 100 ? -0.176 -6.471 -3.987 1.00 79.00 100 GLY A O 1
ATOM 798 N N . PHE A 1 101 ? -0.396 -8.692 -3.834 1.00 79.75 101 PHE A N 1
ATOM 799 C CA . PHE A 1 101 ? -1.447 -8.634 -2.807 1.00 79.75 101 PHE A CA 1
ATOM 800 C C . PHE A 1 101 ? -1.002 -7.956 -1.510 1.00 79.75 101 PHE A C 1
ATOM 802 O O . PHE A 1 101 ? -1.728 -7.121 -0.973 1.00 79.75 101 PHE A O 1
ATOM 809 N N . ALA A 1 102 ? 0.178 -8.311 -0.999 1.00 83.38 102 ALA A N 1
ATOM 810 C CA . ALA A 1 102 ? 0.696 -7.735 0.235 1.00 83.38 102 ALA A CA 1
ATOM 811 C C . ALA A 1 102 ? 0.954 -6.231 0.070 1.00 83.38 102 ALA A C 1
ATOM 813 O O . ALA A 1 102 ? 0.619 -5.457 0.964 1.00 83.38 102 ALA A O 1
ATOM 814 N N . PHE A 1 103 ? 1.459 -5.804 -1.091 1.00 86.00 103 PHE A N 1
ATOM 815 C CA . PHE A 1 103 ? 1.651 -4.388 -1.398 1.00 86.00 103 PHE A CA 1
ATOM 816 C C . PHE A 1 103 ? 0.349 -3.617 -1.519 1.00 86.00 103 PHE A C 1
ATOM 818 O O . PHE A 1 103 ? 0.278 -2.503 -1.019 1.00 86.00 103 PHE A O 1
ATOM 825 N N . ILE A 1 104 ? -0.689 -4.192 -2.125 1.00 87.25 104 ILE A N 1
ATOM 826 C CA . ILE A 1 104 ? -2.004 -3.544 -2.191 1.00 87.25 104 ILE A CA 1
ATOM 827 C C . ILE A 1 104 ? -2.571 -3.355 -0.788 1.00 87.25 104 ILE A C 1
ATOM 829 O O . ILE A 1 104 ? -3.072 -2.278 -0.470 1.00 87.25 104 ILE A O 1
ATOM 833 N N . VAL A 1 105 ? -2.486 -4.377 0.068 1.00 87.25 105 VAL A N 1
ATOM 834 C CA . VAL A 1 105 ? -2.936 -4.264 1.462 1.00 87.25 105 VAL A CA 1
ATOM 835 C C . VAL A 1 105 ? -2.122 -3.197 2.192 1.00 87.25 105 VAL A C 1
ATOM 837 O O . VAL A 1 105 ? -2.708 -2.310 2.808 1.00 87.25 105 VAL A O 1
ATOM 840 N N . ALA A 1 106 ? -0.793 -3.230 2.076 1.00 88.31 106 ALA A N 1
ATOM 841 C CA . ALA A 1 106 ? 0.088 -2.249 2.698 1.00 88.31 106 ALA A CA 1
ATOM 842 C C . ALA A 1 106 ? -0.208 -0.821 2.214 1.00 88.31 106 ALA A C 1
ATOM 844 O O . ALA A 1 106 ? -0.367 0.072 3.039 1.00 88.31 106 ALA A O 1
ATOM 845 N N . ALA A 1 107 ? -0.371 -0.611 0.907 1.00 88.94 107 ALA A N 1
ATOM 846 C CA . ALA A 1 107 ? -0.694 0.688 0.322 1.00 88.94 107 ALA A CA 1
ATOM 847 C C . ALA A 1 107 ? -2.041 1.222 0.829 1.00 88.94 107 ALA A C 1
ATOM 849 O O . ALA A 1 107 ? -2.123 2.365 1.275 1.00 88.94 107 ALA A O 1
ATOM 850 N N . ASN A 1 108 ? -3.084 0.386 0.847 1.00 89.75 108 ASN A N 1
ATOM 851 C CA . ASN A 1 108 ? -4.393 0.775 1.376 1.00 89.75 108 ASN A CA 1
ATOM 852 C C . ASN A 1 108 ? -4.334 1.126 2.867 1.00 89.75 108 ASN A C 1
ATOM 854 O O . ASN A 1 108 ? -4.951 2.102 3.296 1.00 89.75 108 ASN A O 1
ATOM 858 N N . VAL A 1 109 ? -3.558 0.378 3.659 1.00 92.00 109 VAL A N 1
ATOM 859 C CA . VAL A 1 109 ? -3.305 0.713 5.066 1.00 92.00 109 VAL A CA 1
ATOM 860 C C . VAL A 1 109 ? -2.594 2.061 5.168 1.00 92.00 109 VAL A C 1
ATOM 862 O O . VAL A 1 109 ? -3.034 2.912 5.941 1.00 92.00 109 VAL A O 1
ATOM 865 N N . THR A 1 110 ? -1.554 2.303 4.370 1.00 93.00 110 THR A N 1
ATOM 866 C CA . THR A 1 110 ? -0.838 3.584 4.334 1.00 93.00 110 THR A CA 1
ATOM 867 C C . THR A 1 110 ? -1.769 4.749 3.999 1.00 93.00 110 THR A C 1
ATOM 869 O O . THR A 1 110 ? -1.686 5.780 4.660 1.00 93.00 110 THR A O 1
ATOM 872 N N . PHE A 1 111 ? -2.695 4.596 3.050 1.00 91.31 111 PHE A N 1
ATOM 873 C CA . PHE A 1 111 ? -3.653 5.652 2.703 1.00 91.31 111 PHE A CA 1
ATOM 874 C C . PHE A 1 111 ? -4.749 5.855 3.755 1.00 91.31 111 PHE A C 1
ATOM 876 O O . PHE A 1 111 ? -5.138 6.991 4.027 1.00 91.31 111 PHE A O 1
ATOM 883 N N . ALA A 1 112 ? -5.234 4.786 4.390 1.00 92.00 112 ALA A N 1
ATOM 884 C CA . ALA A 1 112 ? -6.271 4.884 5.416 1.00 92.00 112 ALA A CA 1
ATOM 885 C C . ALA A 1 112 ? -5.742 5.434 6.755 1.00 92.00 112 ALA A C 1
ATOM 887 O O . ALA A 1 112 ? -6.481 6.077 7.506 1.00 92.00 112 ALA A O 1
ATOM 888 N N . THR A 1 113 ? -4.467 5.187 7.066 1.00 94.62 113 THR A N 1
ATOM 889 C CA . THR A 1 113 ? -3.871 5.462 8.383 1.00 94.62 113 THR A CA 1
ATOM 890 C C . THR A 1 113 ? -3.889 6.943 8.784 1.00 94.62 113 THR A C 1
ATOM 892 O O . THR A 1 113 ? -4.296 7.221 9.911 1.00 94.62 113 THR A O 1
ATOM 895 N N . PRO A 1 114 ? -3.526 7.922 7.930 1.00 95.44 114 PRO A N 1
ATOM 896 C CA . PRO A 1 114 ? -3.582 9.336 8.300 1.00 95.44 114 PRO A CA 1
ATOM 897 C C . PRO A 1 114 ? -4.980 9.771 8.747 1.00 95.44 114 PRO A C 1
ATOM 899 O O . PRO A 1 114 ? -5.129 10.399 9.794 1.00 95.44 114 PRO A O 1
ATOM 902 N N . TYR A 1 115 ? -6.018 9.371 8.006 1.00 91.81 115 TYR A N 1
ATOM 903 C CA . TYR A 1 115 ? -7.404 9.660 8.372 1.00 91.81 115 TYR A CA 1
ATOM 904 C C . TYR A 1 115 ? -7.797 8.975 9.686 1.00 91.81 115 TYR A C 1
ATOM 906 O O . TYR A 1 115 ? -8.375 9.611 10.569 1.00 91.81 115 TYR A O 1
ATOM 914 N N . ALA A 1 116 ? -7.426 7.702 9.853 1.00 93.88 116 ALA A N 1
ATOM 915 C CA . ALA A 1 116 ? -7.645 6.964 11.091 1.00 93.88 116 ALA A CA 1
ATOM 916 C C . ALA A 1 116 ? -7.032 7.682 12.300 1.00 93.88 116 ALA A C 1
ATOM 918 O O . ALA A 1 116 ? -7.717 7.893 13.299 1.00 93.88 116 ALA A O 1
ATOM 919 N N . ILE A 1 117 ? -5.770 8.106 12.200 1.00 94.31 117 ILE A N 1
ATOM 920 C CA . ILE A 1 117 ? -5.067 8.826 13.267 1.00 94.31 117 ILE A CA 1
ATOM 921 C C . ILE A 1 117 ? -5.800 10.122 13.608 1.00 94.31 117 ILE A C 1
ATOM 923 O O . ILE A 1 117 ? -6.059 10.371 14.783 1.00 94.31 117 ILE A O 1
ATOM 927 N N . LEU A 1 118 ? -6.176 10.923 12.607 1.00 94.00 118 LEU A N 1
ATOM 928 C CA . LEU A 1 118 ? -6.865 12.196 12.832 1.00 94.00 118 LEU A CA 1
ATOM 929 C C . LEU A 1 118 ? -8.188 12.006 13.585 1.00 94.00 118 LEU A C 1
ATOM 931 O O . LEU A 1 118 ? -8.423 12.674 14.592 1.00 94.00 118 LEU A O 1
ATOM 935 N N . ILE A 1 119 ? -9.031 11.071 13.143 1.00 91.75 119 ILE A N 1
ATOM 936 C CA . ILE A 1 119 ? -10.337 10.825 13.768 1.00 91.75 119 ILE A CA 1
ATOM 937 C C . ILE A 1 119 ? -10.185 10.218 15.162 1.00 91.75 119 ILE A C 1
ATOM 939 O O . ILE A 1 119 ? -10.843 10.661 16.105 1.00 91.75 119 ILE A O 1
ATOM 943 N N . LEU A 1 120 ? -9.303 9.231 15.327 1.00 91.81 120 LEU A N 1
ATOM 944 C CA . LEU A 1 120 ? -9.089 8.590 16.623 1.00 91.81 120 LEU A CA 1
ATOM 945 C C . LEU A 1 120 ? -8.480 9.563 17.636 1.00 91.81 120 LEU A C 1
ATOM 947 O O . LEU A 1 120 ? -8.878 9.531 18.797 1.00 91.81 120 LEU A O 1
ATOM 951 N N . GLN A 1 121 ? -7.589 10.468 17.217 1.00 91.31 121 GLN A N 1
ATOM 952 C CA . GLN A 1 121 ? -7.073 11.531 18.085 1.00 91.31 121 GLN A CA 1
ATOM 953 C C . GLN A 1 121 ? -8.169 12.510 18.512 1.00 91.31 121 GLN A C 1
ATOM 955 O O . GLN A 1 121 ? -8.230 12.873 19.685 1.00 91.31 121 GLN A O 1
ATOM 960 N N . GLN A 1 122 ? -9.041 12.933 17.591 1.00 89.19 122 GLN A N 1
ATOM 961 C CA . GLN A 1 122 ? -10.170 13.809 17.923 1.00 89.19 122 GLN A CA 1
ATOM 962 C C . GLN A 1 122 ? -11.104 13.152 18.942 1.00 89.19 122 GLN A C 1
ATOM 964 O O . GLN A 1 122 ? -11.505 13.796 19.906 1.00 89.19 122 GLN A O 1
ATOM 969 N N . TYR A 1 123 ? -11.390 11.860 18.774 1.00 88.06 123 TYR A N 1
ATOM 970 C CA . TYR A 1 123 ? -12.233 11.109 19.701 1.00 88.06 123 TYR A CA 1
ATOM 971 C C . TYR A 1 123 ? -11.566 10.854 21.053 1.00 88.06 123 TYR A C 1
ATOM 973 O O . TYR A 1 123 ? -12.223 10.956 22.084 1.00 88.06 123 TYR A O 1
ATOM 981 N N . ALA A 1 124 ? -10.267 10.547 21.070 1.00 87.94 124 ALA A N 1
ATOM 982 C CA . ALA A 1 124 ? -9.525 10.308 22.305 1.00 87.94 124 ALA A CA 1
ATOM 983 C C . ALA A 1 124 ? -9.526 11.541 23.222 1.00 87.94 124 ALA A C 1
ATOM 985 O O . ALA A 1 124 ? -9.636 11.393 24.432 1.00 87.94 124 ALA A O 1
ATOM 986 N N . ARG A 1 125 ? -9.497 12.757 22.656 1.00 89.31 125 ARG A N 1
ATOM 987 C CA . ARG A 1 125 ? -9.596 14.015 23.423 1.00 89.31 125 ARG A CA 1
ATOM 988 C C . ARG A 1 125 ? -10.944 14.220 24.119 1.00 89.31 125 ARG A C 1
ATOM 990 O O . ARG A 1 125 ? -11.034 15.071 24.994 1.00 89.31 125 ARG A O 1
ATOM 997 N N . LEU A 1 126 ? -11.982 13.478 23.730 1.00 88.06 126 LEU A N 1
ATOM 998 C CA . LEU A 1 126 ? -13.293 13.518 24.385 1.00 88.06 126 LEU A CA 1
ATOM 999 C C . LEU A 1 126 ? -13.346 12.634 25.638 1.00 88.06 126 LEU A C 1
ATOM 1001 O O . LEU A 1 126 ? -14.309 12.718 26.397 1.00 88.06 126 LEU A O 1
ATOM 1005 N N . ILE A 1 127 ? -12.354 11.760 25.839 1.00 90.19 127 ILE A N 1
ATOM 1006 C CA . ILE A 1 127 ? -12.292 10.859 26.989 1.00 90.19 127 ILE A CA 1
ATOM 1007 C C . ILE A 1 127 ? -11.704 11.637 28.179 1.00 90.19 127 ILE A C 1
ATOM 1009 O O . ILE A 1 127 ? -10.581 12.131 28.071 1.00 90.19 127 ILE A O 1
ATOM 1013 N N . PRO A 1 128 ? -12.435 11.767 29.302 1.00 91.62 128 PRO A N 1
ATOM 1014 C CA . PRO A 1 128 ? -11.960 12.518 30.461 1.00 91.62 128 PRO A CA 1
ATOM 1015 C C . PRO A 1 128 ? -10.747 11.845 31.121 1.00 91.62 128 PRO A C 1
ATOM 1017 O O . PRO A 1 128 ? -10.740 10.627 31.319 1.00 91.62 128 PRO A O 1
ATOM 1020 N N . ILE A 1 129 ? -9.738 12.639 31.494 1.00 90.88 129 ILE A N 1
ATOM 1021 C CA . ILE A 1 129 ? -8.481 12.152 32.093 1.00 90.88 129 ILE A CA 1
ATOM 1022 C C . ILE A 1 129 ? -8.689 11.536 33.486 1.00 90.88 129 ILE A C 1
ATOM 1024 O O . ILE A 1 129 ? -7.886 10.730 33.953 1.00 90.88 129 ILE A O 1
ATOM 1028 N N . GLU A 1 130 ? -9.795 11.870 34.148 1.00 93.38 130 GLU A N 1
ATOM 1029 C CA . GLU A 1 130 ? -10.174 11.356 35.463 1.00 93.38 130 GLU A CA 1
ATOM 1030 C C . GLU A 1 130 ? -10.388 9.834 35.439 1.00 93.38 130 GLU A C 1
ATOM 1032 O O . GLU A 1 130 ? -10.185 9.172 36.456 1.00 93.38 130 GLU A O 1
ATOM 1037 N N . LEU A 1 131 ? -10.746 9.256 34.283 1.00 92.75 131 LEU A N 1
ATOM 1038 C CA . LEU A 1 131 ? -10.856 7.801 34.119 1.00 92.75 131 LEU A CA 1
ATOM 1039 C C . LEU A 1 131 ? -9.498 7.104 34.259 1.00 92.75 131 LEU A C 1
ATOM 1041 O O . LEU A 1 131 ? -9.427 6.017 34.835 1.00 92.75 131 LEU A O 1
ATOM 1045 N N . ASP A 1 132 ? -8.425 7.738 33.788 1.00 91.62 132 ASP A N 1
ATOM 1046 C CA . ASP A 1 132 ? -7.068 7.206 33.915 1.00 91.62 132 ASP A CA 1
ATOM 1047 C C . ASP A 1 132 ? -6.579 7.314 35.357 1.00 91.62 132 ASP A C 1
ATOM 1049 O O . ASP A 1 132 ? -5.978 6.375 35.875 1.00 91.62 132 ASP A O 1
ATOM 1053 N N . GLN A 1 133 ? -6.883 8.428 36.028 1.00 93.25 133 GLN A N 1
ATOM 1054 C CA . GLN A 1 133 ? -6.558 8.627 37.442 1.00 93.25 133 GLN A CA 1
ATOM 1055 C C . GLN A 1 133 ? -7.279 7.605 38.328 1.00 93.25 133 GLN A C 1
ATOM 1057 O O . GLN A 1 133 ? -6.648 6.983 39.181 1.00 93.25 133 GLN A O 1
ATOM 1062 N N . ALA A 1 134 ? -8.574 7.375 38.093 1.00 94.25 134 ALA A N 1
ATOM 1063 C CA . ALA A 1 134 ? -9.344 6.361 38.809 1.00 94.25 134 ALA A CA 1
ATOM 1064 C C . ALA A 1 134 ? -8.769 4.954 38.585 1.00 94.25 134 ALA A C 1
ATOM 1066 O O . ALA A 1 134 ? -8.539 4.217 39.539 1.00 94.25 134 ALA A O 1
ATOM 1067 N N . ALA A 1 135 ? -8.446 4.605 37.337 1.00 94.00 135 ALA A N 1
ATOM 1068 C CA . ALA A 1 135 ? -7.871 3.302 37.026 1.00 94.00 135 ALA A CA 1
ATOM 1069 C C . ALA A 1 135 ? -6.468 3.103 37.631 1.00 94.00 135 ALA A C 1
ATOM 1071 O O . ALA A 1 135 ? -6.125 1.989 38.021 1.00 94.00 135 ALA A O 1
ATOM 1072 N N . GLN A 1 136 ? -5.664 4.166 37.742 1.00 92.12 136 GLN A N 1
ATOM 1073 C CA . GLN A 1 136 ? -4.369 4.123 38.429 1.00 92.12 136 GLN A CA 1
ATOM 1074 C C . GLN A 1 136 ? -4.523 3.905 39.939 1.00 92.12 136 GLN A C 1
ATOM 1076 O O . GLN A 1 136 ? -3.757 3.128 40.508 1.00 92.12 136 GLN A O 1
ATOM 1081 N N . ILE A 1 137 ? -5.519 4.532 40.577 1.00 95.50 137 ILE A N 1
ATOM 1082 C CA . ILE A 1 137 ? -5.853 4.288 41.992 1.00 95.50 137 ILE A CA 1
ATOM 1083 C C . ILE A 1 137 ? -6.267 2.821 42.199 1.00 95.50 137 ILE A C 1
ATOM 1085 O O . ILE A 1 137 ? -5.839 2.198 43.169 1.00 95.50 137 ILE A O 1
ATOM 1089 N N . ASP A 1 138 ? -7.000 2.243 41.244 1.00 95.12 138 ASP A N 1
ATOM 1090 C CA . ASP A 1 138 ? -7.391 0.826 41.234 1.00 95.12 138 ASP A CA 1
ATOM 1091 C C . ASP A 1 138 ? -6.237 -0.138 40.868 1.00 95.12 138 ASP A C 1
ATOM 1093 O O . ASP A 1 138 ? -6.437 -1.351 40.758 1.00 95.12 138 ASP A O 1
ATOM 1097 N N . GLY A 1 139 ? -5.016 0.371 40.662 1.00 95.31 139 GLY A N 1
ATOM 1098 C CA . GLY A 1 139 ? -3.835 -0.432 40.335 1.00 95.31 139 GLY A CA 1
ATOM 1099 C C . GLY A 1 139 ? -3.852 -1.032 38.924 1.00 95.31 139 GLY A C 1
ATOM 1100 O O . GLY A 1 139 ? -3.151 -2.012 38.659 1.00 95.31 139 GLY A O 1
ATOM 1101 N N . ALA A 1 140 ? -4.649 -0.481 38.003 1.00 95.56 140 ALA A N 1
ATOM 1102 C CA . ALA A 1 140 ? -4.713 -0.959 36.630 1.00 95.56 140 ALA A CA 1
ATOM 1103 C C . ALA A 1 140 ? -3.421 -0.636 35.861 1.00 95.56 140 ALA A C 1
ATOM 1105 O O . ALA A 1 140 ? -2.941 0.495 35.823 1.00 95.56 140 ALA A O 1
ATOM 1106 N N . SER A 1 141 ? -2.884 -1.639 35.168 1.00 95.69 141 SER A N 1
ATOM 1107 C CA . SER A 1 141 ? -1.763 -1.453 34.240 1.00 95.69 141 SER A CA 1
ATOM 1108 C C . SER A 1 141 ? -2.178 -0.649 32.993 1.00 95.69 141 SER A C 1
ATOM 1110 O O . SER A 1 141 ? -3.340 -0.722 32.576 1.00 95.69 141 SER A O 1
ATOM 1112 N N . PRO A 1 142 ? -1.244 0.031 32.299 1.00 92.69 142 PRO A N 1
ATOM 1113 C CA . PRO A 1 142 ? -1.556 0.807 31.091 1.00 92.69 142 PRO A CA 1
ATOM 1114 C C . PRO A 1 142 ? -2.283 0.006 29.998 1.00 92.69 142 PRO A C 1
ATOM 1116 O O . PRO A 1 142 ? -3.213 0.498 29.360 1.00 92.69 142 PRO A O 1
ATOM 1119 N N . ALA A 1 143 ? -1.919 -1.268 29.813 1.00 94.31 143 ALA A N 1
ATOM 1120 C CA . ALA A 1 143 ? -2.584 -2.145 28.850 1.00 94.31 143 ALA A CA 1
ATOM 1121 C C . ALA A 1 143 ? -4.038 -2.468 29.248 1.00 94.31 143 ALA A C 1
ATOM 1123 O O . ALA A 1 143 ? -4.912 -2.591 28.385 1.00 94.31 143 ALA A O 1
ATOM 1124 N N . GLN A 1 144 ? -4.318 -2.596 30.551 1.00 95.06 144 GLN A N 1
ATOM 1125 C CA . GLN A 1 144 ? -5.677 -2.792 31.056 1.00 95.06 144 GLN A CA 1
ATOM 1126 C C . GLN A 1 144 ? -6.520 -1.532 30.877 1.00 95.06 144 GLN A C 1
ATOM 1128 O O . GLN A 1 144 ? -7.655 -1.654 30.418 1.00 95.06 144 GLN A O 1
ATOM 1133 N N . VAL A 1 145 ? -5.963 -0.352 31.169 1.00 93.88 145 VAL A N 1
ATOM 1134 C CA . VAL A 1 145 ? -6.615 0.946 30.933 1.00 93.88 145 VAL A CA 1
ATOM 1135 C C . VAL A 1 145 ? -6.994 1.081 29.460 1.00 93.88 145 VAL A C 1
ATOM 1137 O O . VAL A 1 145 ? -8.167 1.259 29.132 1.00 93.88 145 VAL A O 1
ATOM 1140 N N . TYR A 1 146 ? -6.043 0.863 28.549 1.00 91.81 146 TYR A N 1
ATOM 1141 C CA . TYR A 1 146 ? -6.309 0.919 27.112 1.00 91.81 146 TYR A CA 1
ATOM 1142 C C . TYR A 1 146 ? -7.428 -0.044 26.683 1.00 91.81 146 TYR A C 1
ATOM 1144 O O . TYR A 1 146 ? -8.389 0.347 26.019 1.00 91.81 146 TYR A O 1
ATOM 1152 N N . ARG A 1 147 ? -7.343 -1.318 27.084 1.00 94.62 147 ARG A N 1
ATOM 1153 C CA . ARG A 1 147 ? -8.276 -2.348 26.611 1.00 94.62 147 ARG A CA 1
ATOM 1154 C C . ARG A 1 147 ? -9.668 -2.247 27.238 1.00 94.62 147 ARG A C 1
ATOM 1156 O O . ARG A 1 147 ? -10.647 -2.577 26.572 1.00 94.62 147 ARG A O 1
ATOM 1163 N N . ARG A 1 148 ? -9.764 -1.872 28.515 1.00 93.00 148 ARG A N 1
ATOM 1164 C CA . ARG A 1 148 ? -11.026 -1.872 29.277 1.00 93.00 148 ARG A CA 1
ATOM 1165 C C . ARG A 1 148 ? -11.724 -0.516 29.295 1.00 93.00 148 ARG A C 1
ATOM 1167 O O . ARG A 1 148 ? -12.935 -0.500 29.477 1.00 93.00 148 ARG A O 1
ATOM 1174 N N . ILE A 1 149 ? -10.994 0.581 29.097 1.00 91.38 149 ILE A N 1
ATOM 1175 C CA . ILE A 1 149 ? -11.542 1.944 29.123 1.00 91.38 149 ILE A CA 1
ATOM 1176 C C . ILE A 1 149 ? -11.518 2.539 27.715 1.00 91.38 149 ILE A C 1
ATOM 1178 O O . ILE A 1 149 ? -12.578 2.759 27.132 1.00 91.38 149 ILE A O 1
ATOM 1182 N N . TYR A 1 150 ? -10.336 2.727 27.122 1.00 91.31 150 TYR A N 1
ATOM 1183 C CA . TYR A 1 150 ? -10.222 3.417 25.831 1.00 91.31 150 TYR A CA 1
ATOM 1184 C C . TYR A 1 150 ? -10.903 2.665 24.680 1.00 91.31 150 TYR A C 1
ATOM 1186 O O . TYR A 1 150 ? -11.750 3.243 24.006 1.00 91.31 150 TYR A O 1
ATOM 1194 N N . LEU A 1 151 ? -10.603 1.380 24.456 1.00 90.56 151 LEU A N 1
ATOM 1195 C CA . LEU A 1 151 ? -11.192 0.609 23.347 1.00 90.56 151 LEU A CA 1
ATOM 1196 C C . LEU A 1 151 ? -12.735 0.631 23.301 1.00 90.56 151 LEU A C 1
ATOM 1198 O O . LEU A 1 151 ? -13.278 0.928 22.235 1.00 90.56 151 LEU A O 1
ATOM 1202 N N . PRO A 1 152 ? -13.474 0.336 24.390 1.00 89.50 152 PRO A N 1
ATOM 1203 C CA . PRO A 1 152 ? -14.935 0.370 24.348 1.00 89.50 152 PRO A CA 1
ATOM 1204 C C . PRO A 1 152 ? -15.500 1.788 24.201 1.00 89.50 152 PRO A C 1
ATOM 1206 O O . PRO A 1 152 ? -16.521 1.957 23.536 1.00 89.50 152 PRO A O 1
ATOM 1209 N N . LEU A 1 153 ? -14.848 2.809 24.769 1.00 89.44 153 LEU A N 1
ATOM 1210 C CA . LEU A 1 153 ? -15.270 4.207 24.610 1.00 89.44 153 LEU A CA 1
ATOM 1211 C C . LEU A 1 153 ? -15.004 4.736 23.194 1.00 89.44 153 LEU A C 1
ATOM 1213 O O . LEU A 1 153 ? -15.800 5.504 22.660 1.00 89.44 153 LEU A O 1
ATOM 1217 N N . MET A 1 154 ? -13.929 4.275 22.555 1.00 90.69 154 MET A N 1
ATOM 1218 C CA . MET A 1 154 ? -13.571 4.608 21.175 1.00 90.69 154 MET A CA 1
ATOM 1219 C C . MET A 1 154 ? -14.278 3.726 20.137 1.00 90.69 154 MET A C 1
ATOM 1221 O O . MET A 1 154 ? -14.128 3.972 18.941 1.00 90.69 154 MET A O 1
ATOM 1225 N N . ALA A 1 155 ? -15.068 2.726 20.545 1.00 90.12 155 ALA A N 1
ATOM 1226 C CA . ALA A 1 155 ? -15.753 1.806 19.633 1.00 90.12 155 ALA A CA 1
ATOM 1227 C C . ALA A 1 155 ? -16.559 2.498 18.507 1.00 90.12 155 ALA A C 1
ATOM 1229 O O . ALA A 1 155 ? -16.478 2.023 17.371 1.00 90.12 155 ALA A O 1
ATOM 1230 N N . PRO A 1 156 ? -17.279 3.619 18.739 1.00 89.69 156 PRO A N 1
ATOM 1231 C CA . PRO A 1 156 ? -17.956 4.351 17.665 1.00 89.69 156 PRO A CA 1
ATOM 1232 C C . PRO A 1 156 ? -16.985 4.902 16.611 1.00 89.69 156 PRO A C 1
ATOM 1234 O O . PRO A 1 156 ? -17.227 4.761 15.412 1.00 89.69 156 PRO A O 1
ATOM 1237 N N . ALA A 1 157 ? -15.862 5.480 17.048 1.00 91.00 157 ALA A N 1
ATOM 1238 C CA . ALA A 1 157 ? -14.833 6.018 16.163 1.00 91.00 157 ALA A CA 1
ATOM 1239 C C . ALA A 1 157 ? -14.097 4.913 15.403 1.00 91.00 157 ALA A C 1
ATOM 1241 O O . ALA A 1 157 ? -13.883 5.030 14.199 1.00 91.00 157 ALA A O 1
ATOM 1242 N N . LEU A 1 158 ? -13.772 3.811 16.082 1.00 92.19 158 LEU A N 1
ATOM 1243 C CA . LEU A 1 158 ? -13.169 2.628 15.468 1.00 92.19 158 LEU A CA 1
ATOM 1244 C C . LEU A 1 158 ? -14.086 2.031 14.393 1.00 92.19 158 LEU A C 1
ATOM 1246 O O . LEU A 1 158 ? -13.611 1.674 13.318 1.00 92.19 158 LEU A O 1
ATOM 1250 N N . ALA A 1 159 ? -15.398 1.971 14.641 1.00 91.56 159 ALA A N 1
ATOM 1251 C CA . ALA A 1 159 ? -16.369 1.512 13.652 1.00 91.56 159 ALA A CA 1
ATOM 1252 C C . ALA A 1 159 ? -16.441 2.447 12.433 1.00 91.56 159 ALA A C 1
ATOM 1254 O O . ALA A 1 159 ? -16.477 1.964 11.300 1.00 91.56 159 ALA A O 1
ATOM 1255 N N . ALA A 1 160 ? -16.431 3.767 12.644 1.00 89.88 160 ALA A N 1
ATOM 1256 C CA . ALA A 1 160 ? -16.451 4.752 11.562 1.00 89.88 160 ALA A CA 1
ATOM 1257 C C . ALA A 1 160 ? -15.176 4.687 10.702 1.00 89.88 160 ALA A C 1
ATOM 1259 O O . ALA A 1 160 ? -15.255 4.542 9.482 1.00 89.88 160 ALA A O 1
ATOM 1260 N N . VAL A 1 161 ? -14.003 4.710 11.338 1.00 92.75 161 VAL A N 1
ATOM 1261 C CA . VAL A 1 161 ? -12.700 4.611 10.664 1.00 92.75 161 VAL A CA 1
ATOM 1262 C C . VAL A 1 161 ? -12.539 3.268 9.955 1.00 92.75 161 VAL A C 1
ATOM 1264 O O . VAL A 1 161 ? -12.087 3.235 8.815 1.00 92.75 161 VAL A O 1
ATOM 1267 N N . GLY A 1 162 ? -12.942 2.162 10.586 1.00 91.88 162 GLY A N 1
ATOM 1268 C CA . GLY A 1 162 ? -12.895 0.834 9.972 1.00 91.88 162 GLY A CA 1
ATOM 1269 C C . GLY A 1 162 ? -13.806 0.722 8.750 1.00 91.88 162 GLY A C 1
ATOM 1270 O O . GLY A 1 162 ? -13.409 0.153 7.737 1.00 91.88 162 GLY A O 1
ATOM 1271 N N . THR A 1 163 ? -14.996 1.326 8.807 1.00 91.75 163 THR A N 1
ATOM 1272 C CA . THR A 1 163 ? -15.903 1.418 7.652 1.00 91.75 163 THR A CA 1
ATOM 1273 C C . THR A 1 163 ? -15.265 2.223 6.523 1.00 91.75 163 THR A C 1
ATOM 1275 O O . THR A 1 163 ? -15.285 1.783 5.378 1.00 91.75 163 THR A O 1
ATOM 1278 N N . PHE A 1 164 ? -14.667 3.376 6.833 1.00 92.00 164 PHE A N 1
ATOM 1279 C CA . PHE A 1 164 ? -13.946 4.179 5.847 1.00 92.00 164 PHE A CA 1
ATOM 1280 C C . PHE A 1 164 ? -12.798 3.391 5.204 1.00 92.00 164 PHE A C 1
ATOM 1282 O O . PHE A 1 164 ? -12.722 3.328 3.982 1.00 92.00 164 PHE A O 1
ATOM 1289 N N . ALA A 1 165 ? -11.946 2.748 6.007 1.00 93.50 165 ALA A N 1
ATOM 1290 C CA . ALA A 1 165 ? -10.812 1.968 5.515 1.00 93.50 165 ALA A CA 1
ATOM 1291 C C . ALA A 1 165 ? -11.260 0.799 4.625 1.00 93.50 165 ALA A C 1
ATOM 1293 O O . ALA A 1 165 ? -10.650 0.545 3.587 1.00 93.50 165 ALA A O 1
ATOM 1294 N N . LEU A 1 166 ? -12.356 0.126 4.992 1.00 93.25 166 LEU A N 1
ATOM 1295 C CA . LEU A 1 166 ? -12.975 -0.900 4.160 1.00 93.25 166 LEU A CA 1
ATOM 1296 C C . LEU A 1 166 ? -13.441 -0.320 2.826 1.00 93.25 166 LEU A C 1
ATOM 1298 O O . LEU A 1 166 ? -13.113 -0.882 1.791 1.00 93.25 166 LEU A O 1
ATOM 1302 N N . LEU A 1 167 ? -14.202 0.777 2.835 1.00 92.88 167 LEU A N 1
ATOM 1303 C CA . LEU A 1 167 ? -14.718 1.386 1.608 1.00 92.88 167 LEU A CA 1
ATOM 1304 C C . LEU A 1 167 ? -13.595 1.906 0.709 1.00 92.88 167 LEU A C 1
ATOM 1306 O O . LEU A 1 167 ? -13.704 1.789 -0.508 1.00 92.88 167 LEU A O 1
ATOM 1310 N N . LEU A 1 168 ? -12.523 2.441 1.295 1.00 92.56 168 LEU A N 1
ATOM 1311 C CA . LEU A 1 168 ? -11.328 2.862 0.572 1.00 92.56 168 LEU A CA 1
ATOM 1312 C C . LEU A 1 168 ? -10.702 1.669 -0.163 1.00 92.56 168 LEU A C 1
ATOM 1314 O O . LEU A 1 168 ? -10.585 1.696 -1.382 1.00 92.56 168 LEU A O 1
ATOM 1318 N N . ALA A 1 169 ? -10.387 0.592 0.563 1.00 91.88 169 ALA A N 1
ATOM 1319 C CA . ALA A 1 169 ? -9.763 -0.596 -0.017 1.00 91.88 169 ALA A CA 1
ATOM 1320 C C . ALA A 1 169 ? -10.691 -1.354 -0.980 1.00 91.88 169 ALA A C 1
ATOM 1322 O O . ALA A 1 169 ? -10.224 -1.937 -1.957 1.00 91.88 169 ALA A O 1
ATOM 1323 N N . TRP A 1 170 ? -12.001 -1.356 -0.708 1.00 93.56 170 TRP A N 1
ATOM 1324 C CA . TRP A 1 170 ? -12.998 -2.014 -1.548 1.00 93.56 170 TRP A CA 1
ATOM 1325 C C . TRP A 1 170 ? -13.132 -1.304 -2.890 1.00 93.56 170 TRP A C 1
ATOM 1327 O O . TRP A 1 170 ? -13.166 -1.982 -3.902 1.00 93.56 170 TRP A O 1
ATOM 1337 N N . ASN A 1 171 ? -13.159 0.031 -2.917 1.00 91.56 171 ASN A N 1
ATOM 1338 C CA . ASN A 1 171 ? -13.300 0.803 -4.156 1.00 91.56 171 ASN A CA 1
ATOM 1339 C C . ASN A 1 171 ? -11.980 1.027 -4.909 1.00 91.56 171 ASN A C 1
ATOM 1341 O O . ASN A 1 171 ? -11.990 1.637 -5.978 1.00 91.56 171 ASN A O 1
ATOM 1345 N N . GLU A 1 172 ? -10.850 0.577 -4.365 1.00 90.69 172 GLU A N 1
ATOM 1346 C CA . GLU A 1 172 ? -9.550 0.800 -4.984 1.00 90.69 172 GLU A CA 1
ATOM 1347 C C . GLU A 1 172 ? -9.417 0.001 -6.286 1.00 90.69 172 GLU A C 1
ATOM 1349 O O . GLU A 1 172 ? -9.271 -1.214 -6.262 1.00 90.69 172 GLU A O 1
ATOM 1354 N N . TYR A 1 173 ? -9.440 0.677 -7.432 1.00 90.25 173 TYR A N 1
ATOM 1355 C CA . TYR A 1 173 ? -9.333 0.033 -8.742 1.00 90.25 173 TYR A CA 1
ATOM 1356 C C . TYR A 1 173 ? -7.919 0.109 -9.326 1.00 90.25 173 TYR A C 1
ATOM 1358 O O . TYR A 1 173 ? -7.394 -0.884 -9.829 1.00 90.25 173 TYR A O 1
ATOM 1366 N N . LEU A 1 174 ? -7.295 1.287 -9.277 1.00 88.06 174 LEU A N 1
ATOM 1367 C CA . LEU A 1 174 ? -6.094 1.594 -10.049 1.00 88.06 174 LEU A CA 1
ATOM 1368 C C . LEU A 1 174 ? -4.895 0.786 -9.554 1.00 88.06 174 LEU A C 1
ATOM 1370 O O . LEU A 1 174 ? -4.226 0.122 -10.346 1.00 88.06 174 LEU A O 1
ATOM 1374 N N . TYR A 1 175 ? -4.638 0.803 -8.246 1.00 85.81 175 TYR A N 1
ATOM 1375 C CA . TYR A 1 175 ? -3.505 0.069 -7.682 1.00 85.81 175 TYR A CA 1
ATOM 1376 C C . TYR A 1 175 ? -3.693 -1.439 -7.819 1.00 85.81 175 TYR A C 1
ATOM 1378 O O . TYR A 1 175 ? -2.734 -2.155 -8.098 1.00 85.81 175 TYR A O 1
ATOM 1386 N N . GLN A 1 176 ? -4.928 -1.924 -7.676 1.00 88.12 176 GLN A N 1
ATOM 1387 C CA . GLN A 1 176 ? -5.234 -3.338 -7.866 1.00 88.12 176 GLN A CA 1
ATOM 1388 C C . GLN A 1 176 ? -5.004 -3.755 -9.326 1.00 88.12 176 GLN A C 1
ATOM 1390 O O . GLN A 1 176 ? -4.394 -4.793 -9.560 1.00 88.12 176 GLN A O 1
ATOM 1395 N N . TYR A 1 177 ? -5.436 -2.947 -10.300 1.00 87.06 177 TYR A N 1
ATOM 1396 C CA . TYR A 1 177 ? -5.252 -3.224 -11.728 1.00 87.06 177 TYR A CA 1
ATOM 1397 C C . TYR A 1 177 ? -3.773 -3.293 -12.122 1.00 87.06 177 TYR A C 1
ATOM 1399 O O . TYR A 1 177 ? -3.371 -4.176 -12.874 1.00 87.06 177 TYR A O 1
ATOM 1407 N N . VAL A 1 178 ? -2.952 -2.385 -11.590 1.00 85.06 178 VAL A N 1
ATOM 1408 C CA . VAL A 1 178 ? -1.517 -2.324 -11.907 1.00 85.06 178 VAL A CA 1
ATOM 1409 C C . VAL A 1 178 ? -0.726 -3.448 -11.227 1.00 85.06 178 VAL A C 1
ATOM 1411 O O . VAL A 1 178 ? 0.218 -3.971 -11.814 1.00 85.06 178 VAL A O 1
ATOM 1414 N N . LEU A 1 179 ? -1.084 -3.823 -9.995 1.00 83.56 179 LEU A N 1
ATOM 1415 C CA . LEU A 1 179 ? -0.290 -4.744 -9.171 1.00 83.56 179 LEU A CA 1
ATOM 1416 C C . LEU A 1 179 ? -0.756 -6.211 -9.237 1.00 83.56 179 LEU A C 1
ATOM 1418 O O . LEU A 1 179 ? 0.013 -7.105 -8.881 1.00 83.56 179 LEU A O 1
ATOM 1422 N N . LEU A 1 180 ? -1.990 -6.492 -9.672 1.00 84.94 180 LEU A N 1
ATOM 1423 C CA . LEU A 1 180 ? -2.518 -7.855 -9.815 1.00 84.94 180 LEU A CA 1
ATOM 1424 C C . LEU A 1 180 ? -2.427 -8.305 -11.274 1.00 84.94 180 LEU A C 1
ATOM 1426 O O . LEU A 1 180 ? -3.295 -8.016 -12.090 1.00 84.94 180 LEU A O 1
ATOM 1430 N N . SER A 1 181 ? -1.383 -9.065 -11.594 1.00 71.00 181 SER A N 1
ATOM 1431 C CA . SER A 1 181 ? -1.078 -9.494 -12.966 1.00 71.00 181 SER A CA 1
ATOM 1432 C C . SER A 1 181 ? -1.761 -10.795 -13.413 1.00 71.00 181 SER A C 1
ATOM 1434 O O . SER A 1 181 ? -1.731 -11.129 -14.594 1.00 71.00 181 SER A O 1
ATOM 1436 N N . SER A 1 182 ? -2.376 -11.553 -12.497 1.00 78.25 182 SER A N 1
ATOM 1437 C CA . SER A 1 182 ? -3.004 -12.850 -12.794 1.00 78.25 182 SER A CA 1
ATOM 1438 C C . SER A 1 182 ? -4.528 -12.785 -12.720 1.00 78.25 182 SER A C 1
ATOM 1440 O O . SER A 1 182 ? -5.082 -12.284 -11.741 1.00 78.25 182 SER A O 1
ATOM 1442 N N . THR A 1 183 ? -5.213 -13.398 -13.693 1.00 77.44 183 THR A N 1
ATOM 1443 C CA . THR A 1 183 ? -6.684 -13.525 -13.735 1.00 77.44 183 THR A CA 1
ATOM 1444 C C . THR A 1 183 ? -7.271 -14.185 -12.497 1.00 77.44 183 THR A C 1
ATOM 1446 O O . THR A 1 183 ? -8.382 -13.871 -12.091 1.00 77.44 183 THR A O 1
ATOM 1449 N N . ARG A 1 184 ? -6.522 -15.078 -11.847 1.00 82.00 184 ARG A N 1
ATOM 1450 C CA . ARG A 1 184 ? -6.977 -15.721 -10.609 1.00 82.00 184 ARG A CA 1
ATOM 1451 C C . ARG A 1 184 ? -6.962 -14.772 -9.409 1.00 82.00 184 ARG A C 1
ATOM 1453 O O . ARG A 1 184 ? -7.691 -14.989 -8.448 1.00 82.00 184 ARG A O 1
ATOM 1460 N N . ASN A 1 185 ? -6.099 -13.765 -9.462 1.00 81.56 185 ASN A N 1
ATOM 1461 C CA . ASN A 1 185 ? -5.767 -12.908 -8.336 1.00 81.56 185 ASN A CA 1
ATOM 1462 C C . ASN A 1 185 ? -6.405 -11.520 -8.444 1.00 81.56 185 ASN A C 1
ATOM 1464 O O . ASN A 1 185 ? -6.357 -10.772 -7.476 1.00 81.56 185 ASN A O 1
ATOM 1468 N N . MET A 1 186 ? -6.988 -11.162 -9.589 1.00 87.69 186 MET A N 1
ATOM 1469 C CA . MET A 1 186 ? -7.669 -9.880 -9.747 1.00 87.69 186 MET A CA 1
ATOM 1470 C C . MET A 1 186 ? -8.915 -9.782 -8.864 1.00 87.69 186 MET A C 1
ATOM 1472 O O . MET A 1 186 ? -9.575 -10.773 -8.547 1.00 87.69 186 MET A O 1
ATOM 1476 N N . THR A 1 187 ? -9.255 -8.559 -8.484 1.00 92.06 187 THR A N 1
ATOM 1477 C CA . THR A 1 187 ? -10.485 -8.274 -7.753 1.00 92.06 187 THR A CA 1
ATOM 1478 C C . THR A 1 187 ? -11.683 -8.194 -8.690 1.00 92.06 187 THR A C 1
ATOM 1480 O O . THR A 1 187 ? -11.554 -8.033 -9.905 1.00 92.06 187 THR A O 1
ATOM 1483 N N . VAL A 1 188 ? -12.884 -8.275 -8.113 1.00 92.06 188 VAL A N 1
ATOM 1484 C CA . VAL A 1 188 ? -14.134 -8.186 -8.880 1.00 92.06 188 VAL A CA 1
ATOM 1485 C C . VAL A 1 188 ? -14.265 -6.834 -9.593 1.00 92.06 188 VAL A C 1
ATOM 1487 O O . VAL A 1 188 ? -14.758 -6.802 -10.716 1.00 92.06 188 VAL A O 1
ATOM 1490 N N . ALA A 1 189 ? -13.763 -5.738 -9.010 1.00 90.56 189 ALA A N 1
ATOM 1491 C CA . ALA A 1 189 ? -13.733 -4.430 -9.672 1.00 90.56 189 ALA A CA 1
ATOM 1492 C C . ALA A 1 189 ? -12.957 -4.464 -11.000 1.00 90.56 189 ALA A C 1
ATOM 1494 O O . ALA A 1 189 ? -13.421 -3.923 -12.002 1.00 90.56 189 ALA A O 1
ATOM 1495 N N . ILE A 1 190 ? -11.810 -5.150 -11.031 1.00 91.00 190 ILE A N 1
ATOM 1496 C CA . ILE A 1 190 ? -11.019 -5.341 -12.255 1.00 91.00 190 ILE A CA 1
ATOM 1497 C C . ILE A 1 190 ? -11.735 -6.277 -13.227 1.00 91.00 190 ILE A C 1
ATOM 1499 O O . ILE A 1 190 ? -11.789 -5.998 -14.422 1.00 91.00 190 ILE A O 1
ATOM 1503 N N . ALA A 1 191 ? -12.311 -7.372 -12.726 1.00 90.19 191 ALA A N 1
ATOM 1504 C CA . ALA A 1 191 ? -13.037 -8.326 -13.560 1.00 90.19 191 ALA A CA 1
ATOM 1505 C C . ALA A 1 191 ? -14.224 -7.667 -14.286 1.00 90.19 191 ALA A C 1
ATOM 1507 O O . ALA A 1 191 ? -14.445 -7.938 -15.463 1.00 90.19 191 ALA A O 1
ATOM 1508 N N . ILE A 1 192 ? -14.943 -6.750 -13.624 1.00 91.06 192 ILE A N 1
ATOM 1509 C CA . ILE A 1 192 ? -16.006 -5.944 -14.246 1.00 91.06 192 ILE A CA 1
ATOM 1510 C C . ILE A 1 192 ? -15.451 -5.119 -15.415 1.00 91.06 192 ILE A C 1
ATOM 1512 O O . ILE A 1 192 ? -16.087 -5.053 -16.464 1.00 91.06 192 ILE A O 1
ATOM 1516 N N . ALA A 1 193 ? -14.253 -4.540 -15.286 1.00 88.44 193 ALA A N 1
ATOM 1517 C CA . ALA A 1 193 ? -13.653 -3.755 -16.362 1.00 88.44 193 ALA A CA 1
ATOM 1518 C C . ALA A 1 193 ? -13.317 -4.590 -17.612 1.00 88.44 193 ALA A C 1
ATOM 1520 O O . ALA A 1 193 ? -13.331 -4.062 -18.723 1.00 88.44 193 ALA A O 1
ATOM 1521 N N . GLN A 1 194 ? -13.080 -5.900 -17.467 1.00 86.62 194 GLN A N 1
ATOM 1522 C CA . GLN A 1 194 ? -12.814 -6.777 -18.611 1.00 86.62 194 GLN A CA 1
ATOM 1523 C C . GLN A 1 194 ? -14.021 -6.943 -19.544 1.00 86.62 194 GLN A C 1
ATOM 1525 O O . GLN A 1 194 ? -13.823 -7.179 -20.734 1.00 86.62 194 GLN A O 1
ATOM 1530 N N . PHE A 1 195 ? -15.253 -6.757 -19.051 1.00 88.75 195 PHE A N 1
ATOM 1531 C CA . PHE A 1 195 ? -16.459 -6.804 -19.887 1.00 88.75 195 PHE A CA 1
ATOM 1532 C C . PHE A 1 195 ? -16.495 -5.690 -20.945 1.00 88.75 195 PHE A C 1
ATOM 1534 O O . PHE A 1 195 ? -17.155 -5.853 -21.966 1.00 88.75 195 PHE A O 1
ATOM 1541 N N . PHE A 1 196 ? -15.779 -4.577 -20.746 1.00 85.38 196 PHE A N 1
ATOM 1542 C CA . PHE A 1 196 ? -15.706 -3.496 -21.738 1.00 85.38 196 PHE A CA 1
ATOM 1543 C C . PHE A 1 196 ? -14.766 -3.800 -22.911 1.00 85.38 196 PHE A C 1
ATOM 1545 O O . PHE A 1 196 ? -14.825 -3.107 -23.921 1.00 85.38 196 PHE A O 1
ATOM 1552 N N . ASN A 1 197 ? -13.913 -4.823 -22.796 1.00 84.62 197 ASN A N 1
ATOM 1553 C CA . ASN A 1 197 ? -12.933 -5.174 -23.828 1.00 84.62 197 ASN A CA 1
ATOM 1554 C C . ASN A 1 197 ? -13.471 -6.170 -24.872 1.00 84.62 197 ASN A C 1
ATOM 1556 O O . ASN A 1 197 ? -12.738 -6.544 -25.782 1.00 84.62 197 ASN A O 1
ATOM 1560 N N . SER A 1 198 ? -14.714 -6.638 -24.732 1.00 79.88 198 SER A N 1
ATOM 1561 C CA . SER A 1 198 ? -15.342 -7.571 -25.675 1.00 79.88 198 SER A CA 1
ATOM 1562 C C . SER A 1 198 ? -16.214 -6.844 -26.697 1.00 79.88 198 SER A C 1
ATOM 1564 O O . SER A 1 198 ? -17.033 -6.014 -26.306 1.00 79.88 198 SER A O 1
ATOM 1566 N N . ASP A 1 199 ? -16.097 -7.227 -27.973 1.00 79.19 199 ASP A N 1
ATOM 1567 C CA . ASP A 1 199 ? -16.878 -6.660 -29.088 1.00 79.19 199 ASP A CA 1
ATOM 1568 C C . ASP A 1 199 ? -18.399 -6.805 -28.882 1.00 79.19 199 ASP A C 1
ATOM 1570 O O . ASP A 1 199 ? -19.171 -5.910 -29.220 1.00 79.19 199 ASP A O 1
ATOM 1574 N N . GLU A 1 200 ? -18.828 -7.901 -28.246 1.00 84.81 200 GLU A N 1
ATOM 1575 C CA . GLU A 1 200 ? -20.203 -8.131 -27.793 1.00 84.81 200 GLU A CA 1
ATOM 1576 C C . GLU A 1 200 ? -20.228 -8.321 -26.271 1.00 84.81 200 GLU A C 1
ATOM 1578 O O . GLU A 1 200 ? -20.194 -9.438 -25.752 1.00 84.81 200 GLU A O 1
ATOM 1583 N N . ALA A 1 201 ? -20.256 -7.211 -25.533 1.00 81.38 201 ALA A N 1
ATOM 1584 C CA . ALA A 1 201 ? -20.261 -7.244 -24.074 1.00 81.38 201 ALA A CA 1
ATOM 1585 C C . ALA A 1 201 ? -21.577 -7.816 -23.510 1.00 81.38 201 ALA A C 1
ATOM 1587 O O . ALA A 1 201 ? -22.652 -7.256 -23.756 1.00 81.38 201 ALA A O 1
ATOM 1588 N N . PRO A 1 202 ? -21.542 -8.883 -22.688 1.00 89.94 202 PRO A N 1
ATOM 1589 C CA . PRO A 1 202 ? -22.741 -9.411 -22.052 1.00 89.94 202 PRO A CA 1
ATOM 1590 C C . PRO A 1 202 ? -23.133 -8.559 -20.831 1.00 89.94 202 PRO A C 1
ATOM 1592 O O . PRO A 1 202 ? -22.829 -8.873 -19.674 1.00 89.94 202 PRO A O 1
ATOM 1595 N N . TRP A 1 203 ? -23.830 -7.451 -21.101 1.00 89.56 203 TRP A N 1
ATOM 1596 C CA . TRP A 1 203 ? -24.247 -6.443 -20.117 1.00 89.56 203 TRP A CA 1
ATOM 1597 C C . TRP A 1 203 ? -25.022 -7.021 -18.929 1.00 89.56 203 TRP A C 1
ATOM 1599 O O . TRP A 1 203 ? -24.870 -6.550 -17.805 1.00 89.56 203 TRP A O 1
ATOM 1609 N N . ASN A 1 204 ? -25.823 -8.064 -19.149 1.00 92.94 204 ASN A N 1
ATOM 1610 C CA . ASN A 1 204 ? -26.576 -8.745 -18.097 1.00 92.94 204 ASN A CA 1
ATOM 1611 C C . ASN A 1 204 ? -25.656 -9.355 -17.023 1.00 92.94 204 ASN A C 1
ATOM 1613 O O . ASN A 1 204 ? -25.902 -9.156 -15.832 1.00 92.94 204 ASN A O 1
ATOM 1617 N N . TYR A 1 205 ? -24.583 -10.048 -17.417 1.00 93.62 205 TYR A N 1
ATOM 1618 C CA . TYR A 1 205 ? -23.631 -10.636 -16.470 1.00 93.62 205 TYR A CA 1
ATOM 1619 C C . TYR A 1 205 ? -22.799 -9.565 -15.766 1.00 93.62 205 TYR A C 1
ATOM 1621 O O . TYR A 1 205 ? -22.569 -9.670 -14.560 1.00 93.62 205 TYR A O 1
ATOM 1629 N N . MET A 1 206 ? -22.412 -8.503 -16.477 1.00 93.69 206 MET A N 1
ATOM 1630 C CA . MET A 1 206 ? -21.699 -7.374 -15.877 1.00 93.69 206 MET A CA 1
ATOM 1631 C C . MET A 1 206 ? -22.547 -6.680 -14.801 1.00 93.69 206 MET A C 1
ATOM 1633 O O . MET A 1 206 ? -22.075 -6.467 -13.685 1.00 93.69 206 MET A O 1
ATOM 1637 N N . MET A 1 207 ? -23.816 -6.380 -15.099 1.00 94.75 207 MET A N 1
ATOM 1638 C CA . MET A 1 207 ? -24.730 -5.731 -14.151 1.00 94.75 207 MET A CA 1
ATOM 1639 C C . MET A 1 207 ? -25.027 -6.623 -12.943 1.00 94.75 207 MET A C 1
ATOM 1641 O O . MET A 1 207 ? -24.994 -6.149 -11.809 1.00 94.75 207 MET A O 1
ATOM 1645 N N . ALA A 1 208 ? -25.251 -7.924 -13.157 1.00 95.62 208 ALA A N 1
ATOM 1646 C CA . ALA A 1 208 ? -25.423 -8.878 -12.063 1.00 95.62 208 ALA A CA 1
ATOM 1647 C C . ALA A 1 208 ? -24.178 -8.941 -11.159 1.00 95.62 208 ALA A C 1
ATOM 1649 O O . ALA A 1 208 ? -24.299 -8.906 -9.933 1.00 95.62 208 ALA A O 1
ATOM 1650 N N . THR A 1 209 ? -22.982 -8.962 -11.757 1.00 94.50 209 THR A N 1
ATOM 1651 C CA . THR A 1 209 ? -21.705 -8.939 -11.027 1.00 94.50 209 THR A CA 1
ATOM 1652 C C . THR A 1 209 ? -21.555 -7.655 -10.213 1.00 94.50 209 THR A C 1
ATOM 1654 O O . THR A 1 209 ? -21.210 -7.723 -9.035 1.00 94.50 209 THR A O 1
ATOM 1657 N N . ALA A 1 210 ? -21.878 -6.493 -10.791 1.00 93.56 210 ALA A N 1
ATOM 1658 C CA . ALA A 1 210 ? -21.819 -5.203 -10.104 1.00 93.56 210 ALA A CA 1
ATOM 1659 C C . ALA A 1 210 ? -22.779 -5.128 -8.904 1.00 93.56 210 ALA A C 1
ATOM 1661 O O . ALA A 1 210 ? -22.390 -4.663 -7.833 1.00 93.56 210 ALA A O 1
ATOM 1662 N N . ILE A 1 211 ? -24.009 -5.638 -9.048 1.00 95.75 211 ILE A N 1
ATOM 1663 C CA . ILE A 1 211 ? -24.978 -5.706 -7.944 1.00 95.75 211 ILE A CA 1
ATOM 1664 C C . ILE A 1 211 ? -24.434 -6.579 -6.811 1.00 95.75 211 ILE A C 1
ATOM 1666 O O . ILE A 1 211 ? -24.415 -6.140 -5.663 1.00 95.75 211 ILE A O 1
ATOM 1670 N N . LEU A 1 212 ? -23.955 -7.788 -7.120 1.00 96.06 212 LEU A N 1
ATOM 1671 C CA . LEU A 1 212 ? -23.382 -8.687 -6.113 1.00 96.06 212 LEU A CA 1
ATOM 1672 C C . LEU A 1 212 ? -22.155 -8.074 -5.433 1.00 96.06 212 LEU A C 1
ATOM 1674 O O . LEU A 1 212 ? -21.999 -8.199 -4.221 1.00 96.06 212 LEU A O 1
ATOM 1678 N N . TYR A 1 213 ? -21.315 -7.375 -6.193 1.00 94.62 213 TYR A N 1
ATOM 1679 C CA . TYR A 1 213 ? -20.123 -6.704 -5.688 1.00 94.62 213 TYR A CA 1
ATOM 1680 C C . TYR A 1 213 ? -20.433 -5.540 -4.733 1.00 94.62 213 TYR A C 1
ATOM 1682 O O . TYR A 1 213 ? -19.663 -5.281 -3.807 1.00 94.62 213 TYR A O 1
ATOM 1690 N N . ALA A 1 214 ? -21.576 -4.870 -4.905 1.00 94.19 214 ALA A N 1
ATOM 1691 C CA . ALA A 1 214 ? -22.020 -3.797 -4.019 1.00 94.19 214 ALA A CA 1
ATOM 1692 C C . ALA A 1 214 ? -22.583 -4.302 -2.674 1.00 94.19 214 ALA A C 1
ATOM 1694 O O . ALA A 1 214 ? -22.631 -3.542 -1.707 1.00 94.19 214 ALA A O 1
ATOM 1695 N N . LEU A 1 215 ? -23.001 -5.571 -2.571 1.00 95.19 215 LEU A N 1
ATOM 1696 C CA . LEU A 1 215 ? -23.655 -6.092 -1.363 1.00 95.19 215 LEU A CA 1
ATOM 1697 C C . LEU A 1 215 ? -22.743 -6.150 -0.122 1.00 95.19 215 LEU A C 1
ATOM 1699 O O . LEU A 1 215 ? -23.182 -5.685 0.933 1.00 95.19 215 LEU A O 1
ATOM 1703 N N . PRO A 1 216 ? -21.504 -6.680 -0.173 1.00 93.88 216 PRO A N 1
ATOM 1704 C CA . PRO A 1 216 ? -20.663 -6.803 1.018 1.00 93.88 216 PRO A CA 1
ATOM 1705 C C . PRO A 1 216 ? -20.409 -5.491 1.777 1.00 93.88 216 PRO A C 1
ATOM 1707 O O . PRO A 1 216 ? -20.639 -5.481 2.992 1.00 93.88 216 PRO A O 1
ATOM 1710 N N . PRO A 1 217 ? -20.001 -4.371 1.138 1.00 92.31 217 PRO A N 1
ATOM 1711 C CA . PRO A 1 217 ? -19.783 -3.125 1.870 1.00 92.31 217 PRO A CA 1
ATOM 1712 C C . PRO A 1 217 ? -21.079 -2.594 2.496 1.00 92.31 217 PRO A C 1
ATOM 1714 O O . PRO A 1 217 ? -21.044 -2.090 3.619 1.00 92.31 217 PRO A O 1
ATOM 1717 N N . ILE A 1 218 ? -22.232 -2.776 1.836 1.00 93.62 218 ILE A N 1
ATOM 1718 C CA . ILE A 1 218 ? -23.545 -2.429 2.397 1.00 93.62 218 ILE A CA 1
ATOM 1719 C C . ILE A 1 218 ? -23.814 -3.259 3.658 1.00 93.62 218 ILE A C 1
ATOM 1721 O O . ILE A 1 218 ? -24.111 -2.699 4.712 1.00 93.62 218 ILE A O 1
ATOM 1725 N N . VAL A 1 219 ? -23.674 -4.584 3.592 1.00 94.75 219 VAL A N 1
ATOM 1726 C CA . VAL A 1 219 ? -23.919 -5.476 4.738 1.00 94.75 219 VAL A CA 1
ATOM 1727 C C . VAL A 1 219 ? -23.017 -5.115 5.919 1.00 94.75 219 VAL A C 1
ATOM 1729 O O . VAL A 1 219 ? -23.499 -5.003 7.049 1.00 94.75 219 VAL A O 1
ATOM 1732 N N . ILE A 1 220 ? -21.728 -4.874 5.670 1.00 91.38 220 ILE A N 1
ATOM 1733 C CA . ILE A 1 220 ? -20.772 -4.515 6.723 1.00 91.38 220 ILE A CA 1
ATOM 1734 C C . ILE A 1 220 ? -21.114 -3.148 7.330 1.00 91.38 220 ILE A C 1
ATOM 1736 O O . ILE A 1 220 ? -21.156 -3.023 8.556 1.00 91.38 220 ILE A O 1
ATOM 1740 N N . PHE A 1 221 ? -21.446 -2.147 6.510 1.00 89.12 221 PHE A N 1
ATOM 1741 C CA . PHE A 1 221 ? -21.920 -0.848 6.994 1.00 89.12 221 PHE A CA 1
ATOM 1742 C C . PHE A 1 221 ? -23.146 -1.000 7.907 1.00 89.12 221 PHE A C 1
ATOM 1744 O O . PHE A 1 221 ? -23.169 -0.481 9.026 1.00 89.12 221 PHE A O 1
ATOM 1751 N N . TYR A 1 222 ? -24.146 -1.771 7.475 1.00 91.19 222 TYR A N 1
ATOM 1752 C CA . TYR A 1 222 ? -25.362 -2.022 8.249 1.00 91.19 222 TYR A CA 1
ATOM 1753 C C . TYR A 1 222 ? -25.103 -2.785 9.557 1.00 91.19 222 TYR A C 1
ATOM 1755 O O . TYR A 1 222 ? -25.824 -2.567 10.536 1.00 91.19 222 TYR A O 1
ATOM 1763 N N . ALA A 1 223 ? -24.079 -3.639 9.605 1.00 90.12 223 ALA A N 1
ATOM 1764 C CA . ALA A 1 223 ? -23.650 -4.318 10.825 1.00 90.12 223 ALA A CA 1
ATOM 1765 C C . ALA A 1 223 ? -22.924 -3.370 11.799 1.00 90.12 223 ALA A C 1
ATOM 1767 O O . ALA A 1 223 ? -23.126 -3.448 13.015 1.00 90.12 223 ALA A O 1
ATOM 1768 N N . LEU A 1 224 ? -22.108 -2.446 11.280 1.00 88.25 224 LEU A N 1
ATOM 1769 C CA . LEU A 1 224 ? -21.300 -1.522 12.081 1.00 88.25 224 LEU A CA 1
ATOM 1770 C C . LEU A 1 224 ? -22.063 -0.273 12.546 1.00 88.25 224 LEU A C 1
ATOM 1772 O O . LEU A 1 224 ? -21.728 0.286 13.593 1.00 88.25 224 LEU A O 1
ATOM 1776 N N . ARG A 1 225 ? -23.127 0.141 11.844 1.00 85.69 225 ARG A N 1
ATOM 1777 C CA . ARG A 1 225 ? -23.894 1.370 12.148 1.00 85.69 225 ARG A CA 1
ATOM 1778 C C . ARG A 1 225 ? -24.372 1.473 13.602 1.00 85.69 225 ARG A C 1
ATOM 1780 O O . ARG A 1 225 ? -24.450 2.573 14.142 1.00 85.69 225 ARG A O 1
ATOM 1787 N N . ARG A 1 226 ? -24.664 0.341 14.264 1.00 83.62 226 ARG A N 1
ATOM 1788 C CA . ARG A 1 226 ? -25.128 0.319 15.666 1.00 83.62 226 ARG A CA 1
ATOM 1789 C C . ARG A 1 226 ? -24.097 0.902 16.636 1.00 83.62 226 ARG A C 1
ATOM 1791 O O . ARG A 1 226 ? -24.462 1.542 17.619 1.00 83.62 226 ARG A O 1
ATOM 1798 N N . PHE A 1 227 ? -22.810 0.708 16.348 1.00 82.06 227 PHE A N 1
ATOM 1799 C CA . PHE A 1 227 ? -21.727 1.237 17.171 1.00 82.06 227 PHE A CA 1
ATOM 1800 C C . PHE A 1 227 ? -21.589 2.749 16.991 1.00 82.06 227 PHE A C 1
ATOM 1802 O O . PHE A 1 227 ? -21.361 3.459 17.965 1.00 82.06 227 PHE A O 1
ATOM 1809 N N . MET A 1 228 ? -21.818 3.251 15.775 1.00 80.00 228 MET A N 1
ATOM 1810 C CA . MET A 1 228 ? -21.755 4.682 15.466 1.00 80.00 228 MET A CA 1
ATOM 1811 C C . MET A 1 228 ? -22.902 5.465 16.127 1.00 80.00 228 MET A C 1
ATOM 1813 O O . MET A 1 228 ? -22.677 6.534 16.688 1.00 80.00 228 MET A O 1
ATOM 1817 N N . ALA A 1 229 ? -24.117 4.906 16.141 1.00 65.69 229 ALA A N 1
ATOM 1818 C CA . ALA A 1 229 ? -25.297 5.555 16.723 1.00 65.69 229 ALA A CA 1
ATOM 1819 C C . ALA A 1 229 ? -25.217 5.742 18.253 1.00 65.69 229 ALA A C 1
ATOM 1821 O O . ALA A 1 229 ? -25.777 6.694 18.789 1.00 65.69 229 ALA A O 1
ATOM 1822 N N . THR A 1 230 ? -24.501 4.862 18.961 1.00 61.12 230 THR A N 1
ATOM 1823 C CA . THR A 1 230 ? -24.436 4.866 20.438 1.00 61.12 230 THR A CA 1
ATOM 1824 C C . THR A 1 230 ? -23.478 5.937 20.996 1.00 61.12 230 THR A C 1
ATOM 1826 O O . THR A 1 230 ? -23.607 6.349 22.148 1.00 61.12 230 THR A O 1
ATOM 1829 N N . GLY A 1 231 ? -22.513 6.407 20.193 1.00 57.81 231 GLY A N 1
ATOM 1830 C CA . GLY A 1 231 ? -21.535 7.426 20.603 1.00 57.81 231 GLY A CA 1
ATOM 1831 C C . GLY A 1 231 ? -22.118 8.840 20.711 1.00 57.81 231 GLY A C 1
ATOM 1832 O O . GLY A 1 231 ? -21.769 9.581 21.626 1.00 57.81 231 GLY A O 1
ATOM 1833 N N . LEU A 1 232 ? -23.061 9.189 19.828 1.00 51.34 232 LEU A N 1
ATOM 1834 C CA . LEU A 1 232 ? -23.683 10.521 19.776 1.00 51.34 232 LEU A CA 1
ATOM 1835 C C . LEU A 1 232 ? -24.590 10.812 20.983 1.00 51.34 232 LEU A C 1
ATOM 1837 O O . LEU A 1 232 ? -24.715 11.958 21.401 1.00 51.34 232 LEU A O 1
ATOM 1841 N N . THR A 1 233 ? -25.205 9.789 21.578 1.00 52.72 233 THR A N 1
ATOM 1842 C CA . THR A 1 233 ? -26.210 9.971 22.638 1.00 52.72 233 THR A CA 1
ATOM 1843 C C . THR A 1 233 ? -25.622 10.057 24.046 1.00 52.72 233 THR A C 1
ATOM 1845 O O . THR A 1 233 ? -26.287 10.561 24.945 1.00 52.72 233 THR A O 1
ATOM 1848 N N . ARG A 1 234 ? -24.385 9.591 24.275 1.00 50.41 234 ARG A N 1
ATOM 1849 C CA . ARG A 1 234 ? -23.736 9.659 25.602 1.00 50.41 234 ARG A CA 1
ATOM 1850 C C . ARG A 1 234 ? -23.011 10.983 25.870 1.00 50.41 234 ARG A C 1
ATOM 1852 O O . ARG A 1 234 ? -22.863 11.343 27.032 1.00 50.41 234 ARG A O 1
ATOM 1859 N N . GLY A 1 235 ? -22.606 11.714 24.828 1.00 49.06 235 GLY A N 1
ATOM 1860 C CA . GLY A 1 235 ? -21.962 13.031 24.956 1.00 49.06 235 GLY A CA 1
ATOM 1861 C C . GLY A 1 235 ? -22.931 14.205 25.156 1.00 49.06 235 GLY A C 1
ATOM 1862 O O . GLY A 1 235 ? -22.509 15.265 25.597 1.00 49.06 235 GLY A O 1
ATOM 1863 N N . ALA A 1 236 ? -24.226 14.024 24.870 1.00 44.66 236 ALA A N 1
ATOM 1864 C CA . ALA A 1 236 ? -25.221 15.102 24.877 1.00 44.66 236 ALA A CA 1
ATOM 1865 C C . ALA A 1 236 ? -25.891 15.370 26.244 1.00 44.66 236 ALA A C 1
ATOM 1867 O O . ALA A 1 236 ? -26.718 16.269 26.338 1.00 44.66 236 ALA A O 1
ATOM 1868 N N . VAL A 1 237 ? -25.572 14.603 27.298 1.00 41.50 237 VAL A N 1
ATOM 1869 C CA . VAL A 1 237 ? -26.280 14.667 28.603 1.00 41.50 237 VAL A CA 1
ATOM 1870 C C . VAL A 1 237 ? -25.396 15.203 29.740 1.00 41.50 237 VAL A C 1
ATOM 1872 O O . VAL A 1 237 ? -25.628 14.919 30.911 1.00 41.50 237 VAL A O 1
ATOM 1875 N N . ARG A 1 238 ? -24.353 15.977 29.428 1.00 37.00 238 ARG A N 1
ATOM 1876 C CA . ARG A 1 238 ? -23.614 16.749 30.441 1.00 37.00 238 ARG A CA 1
ATOM 1877 C C . ARG A 1 238 ? -23.413 18.183 29.963 1.00 37.00 238 ARG A C 1
ATOM 1879 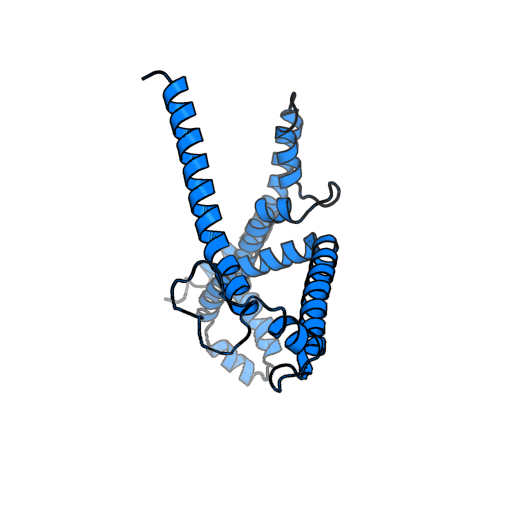O O . ARG A 1 238 ? -22.334 18.553 29.515 1.00 37.00 238 ARG A O 1
ATOM 1886 N N . GLY A 1 239 ? -24.504 18.937 30.048 1.00 39.75 239 GLY A N 1
ATOM 1887 C CA . GLY A 1 239 ? -24.581 20.393 30.077 1.00 39.75 239 GLY A CA 1
ATOM 1888 C C . GLY A 1 239 ? -25.636 20.764 31.104 1.00 39.75 239 GLY A C 1
ATOM 1889 O O . GLY A 1 239 ? -26.719 20.140 31.033 1.00 39.75 239 GLY A O 1
#

Secondary structure (DSSP, 8-state):
--HHHHHHHHHHHHHHHHHHHHHHHHHHHHHHHHHHT-SSTTSSTTS--SS-SS--SHHHHHHHHT-SGGGTTHHHHHHHHHHHHHHHHHHHHHHHHH-HHHHHHHHHHHHHHHHHHHHHHHHHTTS-THHHHHHHHTT--HHHHIIIIIHHHSHHHHHHHHHHHHHHHHH--HHHHHH--STTT--HHHHHHHGGGSTT--HHHHHHHHHHHHHHHHHHHHHHHHHHHHHHHHSTT--

Radius of gyration: 32.62 Å; chains: 1; bounding box: 74×42×88 Å

Sequence (239 aa):
MNGRVRWALTEASSAALALALLIWSLTPVYNMLLIALDRDEGDIEFEGILWPPDPSLHSFYTVLTQGHWLLEDFWHQFGNSFFIGLMTMFLTVLIGSLAGFAFIVAANVTFATPYAILILQQYARLIPIELDQAAQIDGASPAQVYRRIYLPLMAPALAAVGTFALLLAWNEYLYQYVLLSSTRNMTVAIAIAQFFNSDEAPWNYMMATAILYALPPIVIFYALRRFMATGLTRGAVRG

pLDDT: mean 86.6, std 10.99, range [37.0, 96.56]